Protein AF-A0A817LFN8-F1 (afdb_monomer)

Foldseek 3Di:
DDWDDDPLVVLQLVDRHDPVCVVVSCVDPRVVSSVVSVVVVVVVVVVVVVVVVVVVVVVVVVVVVVVVVVVVVVVVVVVVVVVVVVVVVVVVVVVVVVVVVVVVVVVVVVVVVVVVVVVVVVVVVVVVVVVVVVVVVVVCCVVVCVVVVVVVVVVVVVVCVVVVVVVVVVVVVVVVVVVVVVVPPD

pLDDT: mean 83.48, std 14.28, range [44.25, 98.31]

Secondary structure (DSSP, 8-state):
--EEE-TTGGGT---EEEGGGHHHHHHSHHHHHHHHHHHHHHHHHHHHHHHHHHHHHHHHHHHHHHHHHHHHHHHHHHHHHHHHHHHHHHHHHHHHHHHHHHHHHHHHHHHHHHHHHHHHHHHHHHHHHHHHHHHHHHHHHHHTSHHHHHHHHHHHHHHHHHHHHHHHHHHHHHHHHHHHHHHH--

Solvent-accessible surface area (backbone atoms only — not comparable to full-atom values): 10049 Å² total; per-residue (Å²): 136,67,64,45,76,45,95,42,40,94,43,66,23,82,57,66,36,46,69,88,50,46,74,59,47,64,71,32,67,60,40,48,52,14,50,50,46,46,51,49,54,51,52,54,50,52,52,50,52,52,52,52,54,51,52,53,52,50,52,54,51,50,52,53,50,52,53,50,52,53,51,51,54,51,53,50,51,50,52,53,51,52,50,51,52,50,53,50,52,57,59,58,47,55,58,53,54,50,51,52,54,52,51,51,51,51,50,54,54,50,49,55,50,49,53,54,49,50,54,52,50,52,53,51,52,51,52,49,52,52,50,52,50,54,50,51,53,52,50,47,46,56,72,73,39,54,52,55,47,52,52,51,51,50,51,51,52,48,51,50,53,65,53,49,56,56,50,52,51,53,52,52,50,54,52,53,52,54,55,50,53,69,65,74,78,115

Structure (mmCIF, N/CA/C/O backbone):
data_AF-A0A817LFN8-F1
#
_entry.id   AF-A0A817LFN8-F1
#
loop_
_atom_site.group_PDB
_atom_site.id
_atom_site.type_symbol
_atom_site.label_atom_id
_atom_site.label_alt_id
_atom_site.label_comp_id
_atom_site.label_asym_id
_atom_site.label_entity_id
_atom_site.label_seq_id
_atom_site.pdbx_PDB_ins_code
_atom_site.Cartn_x
_atom_site.Cartn_y
_atom_site.Cartn_z
_atom_site.occupancy
_atom_site.B_iso_or_equiv
_atom_site.auth_seq_id
_atom_site.auth_comp_id
_atom_site.auth_asym_id
_atom_site.auth_atom_id
_atom_site.pdbx_PDB_model_num
ATOM 1 N N . MET A 1 1 ? 37.301 -11.100 -91.994 1.00 60.22 1 MET A N 1
ATOM 2 C CA . MET A 1 1 ? 37.918 -10.899 -90.665 1.00 60.22 1 MET A CA 1
ATOM 3 C C . MET A 1 1 ? 36.812 -10.595 -89.672 1.00 60.22 1 MET A C 1
ATOM 5 O O . MET A 1 1 ? 35.999 -9.729 -89.958 1.00 60.22 1 MET A O 1
ATOM 9 N N . THR A 1 2 ? 36.727 -11.336 -88.567 1.00 76.50 2 THR A N 1
ATOM 10 C CA . THR A 1 2 ? 35.733 -11.090 -87.510 1.00 76.50 2 THR A CA 1
ATOM 11 C C . THR A 1 2 ? 36.322 -10.138 -86.475 1.00 76.50 2 THR A C 1
ATOM 13 O O . THR A 1 2 ? 37.322 -10.476 -85.832 1.00 76.50 2 THR A O 1
ATOM 16 N N . THR A 1 3 ? 35.721 -8.962 -86.326 1.00 81.69 3 THR A N 1
ATOM 17 C CA . THR A 1 3 ? 36.033 -8.016 -85.253 1.00 81.69 3 THR A CA 1
ATOM 18 C C . THR A 1 3 ? 35.146 -8.290 -84.042 1.00 81.69 3 THR A C 1
ATOM 20 O O . THR A 1 3 ? 33.998 -8.713 -84.185 1.00 81.69 3 THR A O 1
ATOM 23 N N . VAL A 1 4 ? 35.687 -8.091 -82.841 1.00 83.69 4 VAL A N 1
ATOM 24 C CA . VAL A 1 4 ? 34.965 -8.246 -81.571 1.00 83.69 4 VAL A CA 1
ATOM 25 C C . VAL A 1 4 ? 35.032 -6.914 -80.818 1.00 83.69 4 VAL A C 1
ATOM 27 O O . VAL A 1 4 ? 36.110 -6.315 -80.756 1.00 83.69 4 VAL A O 1
ATOM 30 N N . PRO A 1 5 ? 33.909 -6.415 -80.271 1.00 83.25 5 PRO A N 1
ATOM 31 C CA . PRO A 1 5 ? 33.921 -5.200 -79.468 1.00 83.25 5 PRO A CA 1
ATOM 32 C C . PRO A 1 5 ? 34.659 -5.429 -78.145 1.00 83.25 5 PRO A C 1
ATOM 34 O O . PRO A 1 5 ? 34.521 -6.477 -77.514 1.00 83.25 5 PRO A O 1
ATOM 37 N N . CYS A 1 6 ? 35.425 -4.429 -77.713 1.00 83.94 6 CYS A N 1
ATOM 38 C CA . CYS A 1 6 ? 36.088 -4.454 -76.417 1.00 83.94 6 CYS A CA 1
ATOM 39 C C . CYS A 1 6 ? 35.064 -4.379 -75.269 1.00 83.94 6 CYS A C 1
ATOM 41 O O . CYS A 1 6 ? 34.132 -3.576 -75.309 1.00 83.94 6 CYS A O 1
ATOM 43 N N . ALA A 1 7 ? 35.267 -5.175 -74.214 1.00 83.94 7 ALA A N 1
ATOM 44 C CA . ALA A 1 7 ? 34.412 -5.183 -73.021 1.00 83.94 7 ALA A CA 1
ATOM 45 C C . ALA A 1 7 ? 34.434 -3.853 -72.240 1.00 83.94 7 ALA A C 1
ATOM 47 O O . ALA A 1 7 ? 33.546 -3.599 -71.435 1.00 83.94 7 ALA A O 1
ATOM 48 N N . LEU A 1 8 ? 35.431 -2.997 -72.492 1.00 86.44 8 LEU A N 1
ATOM 49 C CA . LEU A 1 8 ? 35.581 -1.678 -71.869 1.00 86.44 8 LEU A CA 1
ATOM 50 C C . LEU A 1 8 ? 35.118 -0.532 -72.774 1.00 86.44 8 LEU A C 1
ATOM 52 O O . LEU A 1 8 ? 35.506 0.619 -72.570 1.00 86.44 8 LEU A O 1
ATOM 56 N N . LYS A 1 9 ? 34.294 -0.828 -73.785 1.00 83.62 9 LYS A N 1
ATOM 57 C CA . LYS A 1 9 ? 33.746 0.187 -74.691 1.00 83.62 9 LYS A CA 1
ATOM 58 C C . LYS A 1 9 ? 33.024 1.306 -73.941 1.00 83.62 9 LYS A C 1
ATOM 60 O O . LYS A 1 9 ? 33.235 2.475 -74.251 1.00 83.62 9 LYS A O 1
ATOM 65 N N . ASP A 1 10 ? 32.268 0.954 -72.905 1.00 83.25 10 ASP A N 1
ATOM 66 C CA . ASP A 1 10 ? 31.516 1.911 -72.083 1.00 83.25 10 ASP A CA 1
ATOM 67 C C . ASP A 1 10 ? 32.418 2.784 -71.188 1.00 83.25 10 ASP A C 1
ATOM 69 O O . ASP A 1 10 ? 31.965 3.779 -70.629 1.00 83.25 10 ASP A O 1
ATOM 73 N N . TYR A 1 11 ? 33.710 2.449 -71.097 1.00 83.62 11 TYR A N 1
ATOM 74 C CA . TYR A 1 11 ? 34.734 3.185 -70.348 1.00 83.62 11 TYR A CA 1
ATOM 75 C C . TYR A 1 11 ? 35.746 3.902 -71.261 1.00 83.62 11 TYR A C 1
ATOM 77 O O . TYR A 1 11 ? 36.781 4.376 -70.790 1.00 83.62 11 TYR A O 1
ATOM 85 N N . GLY A 1 12 ? 35.444 4.001 -72.564 1.00 81.38 12 GLY A N 1
ATOM 86 C CA . GLY A 1 12 ? 36.217 4.776 -73.543 1.00 81.38 12 GLY A CA 1
ATOM 87 C C . GLY A 1 12 ? 37.050 3.949 -74.526 1.00 81.38 12 GLY A C 1
ATOM 88 O O . GLY A 1 12 ? 37.682 4.520 -75.415 1.00 81.38 12 GLY A O 1
ATOM 89 N N . CYS A 1 13 ? 37.034 2.615 -74.435 1.00 85.62 13 CYS A N 1
ATOM 90 C CA . CYS A 1 13 ? 37.791 1.763 -75.352 1.00 85.62 13 CYS A CA 1
ATOM 91 C C . CYS A 1 13 ? 37.044 1.570 -76.687 1.00 85.62 13 CYS A C 1
ATOM 93 O O . CYS A 1 13 ? 36.224 0.666 -76.845 1.00 85.62 13 CYS A O 1
ATOM 95 N N . SER A 1 14 ? 37.305 2.444 -77.661 1.00 70.00 14 SER A N 1
ATOM 96 C CA . SER A 1 14 ? 36.489 2.564 -78.885 1.00 70.00 14 SER A CA 1
ATOM 97 C C . SER A 1 14 ? 36.857 1.584 -80.013 1.00 70.00 14 SER A C 1
ATOM 99 O O . SER A 1 14 ? 36.200 1.561 -81.055 1.00 70.00 14 SER A O 1
ATOM 101 N N . HIS A 1 15 ? 37.885 0.755 -79.823 1.00 69.56 1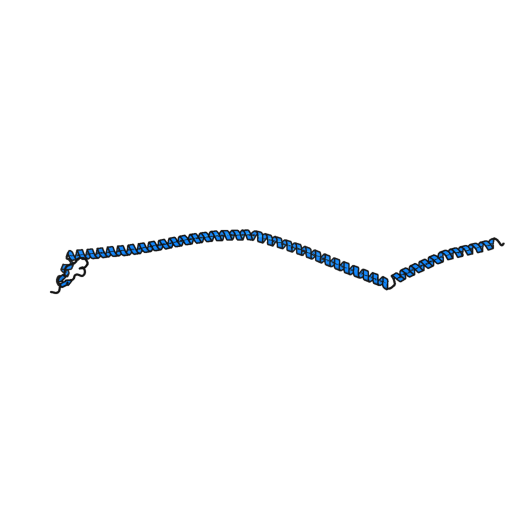5 HIS A N 1
ATOM 102 C CA . HIS A 1 15 ? 38.393 -0.142 -80.859 1.00 69.56 15 HIS A CA 1
ATOM 103 C C . HIS A 1 15 ? 37.529 -1.407 -81.021 1.00 69.56 15 HIS A C 1
ATOM 105 O O . HIS A 1 15 ? 37.292 -2.161 -80.076 1.00 69.56 15 HIS A O 1
ATOM 111 N N . SER A 1 16 ? 37.085 -1.669 -82.256 1.00 72.69 16 SER A N 1
ATOM 112 C CA . SER A 1 16 ? 36.622 -3.000 -82.672 1.00 72.69 16 SER A CA 1
ATOM 113 C C . SER A 1 16 ? 37.839 -3.797 -83.118 1.00 72.69 16 SER A C 1
ATOM 115 O O . SER A 1 16 ? 38.454 -3.470 -84.129 1.00 72.69 16 SER A O 1
ATOM 117 N N . VAL A 1 17 ? 38.212 -4.812 -82.346 1.00 79.25 17 VAL A N 1
ATOM 118 C CA . VAL A 1 17 ? 39.524 -5.457 -82.468 1.00 79.25 17 VAL A CA 1
ATOM 119 C C . VAL A 1 17 ? 39.404 -6.723 -83.301 1.00 79.25 17 VAL A C 1
ATOM 121 O O . VAL A 1 17 ? 38.498 -7.536 -83.090 1.00 79.25 17 VAL A O 1
ATOM 124 N N . VAL A 1 18 ? 40.307 -6.915 -84.262 1.00 79.31 18 VAL A N 1
ATOM 125 C CA . VAL A 1 18 ? 40.403 -8.177 -85.003 1.00 79.31 18 VAL A CA 1
ATOM 126 C C . VAL A 1 18 ? 40.903 -9.252 -84.042 1.00 79.31 18 VAL A C 1
ATOM 128 O O . VAL A 1 18 ? 41.884 -9.054 -83.337 1.00 79.31 18 VAL A O 1
ATOM 131 N N . ARG A 1 19 ? 40.241 -10.414 -84.004 1.00 74.06 19 ARG A N 1
ATOM 132 C CA . ARG A 1 19 ? 40.478 -11.450 -82.976 1.00 74.06 19 ARG A CA 1
ATOM 133 C C . ARG A 1 19 ? 41.949 -11.864 -82.796 1.00 74.06 19 ARG A C 1
ATOM 135 O O . ARG A 1 19 ? 42.331 -12.259 -81.701 1.00 74.06 19 ARG A O 1
ATOM 142 N N . VAL A 1 20 ? 42.747 -11.786 -83.860 1.00 76.81 20 VAL A N 1
ATOM 143 C CA . VAL A 1 20 ? 44.171 -12.162 -83.874 1.00 76.81 20 VAL A CA 1
ATOM 144 C C . VAL A 1 20 ? 45.058 -11.109 -83.186 1.00 76.81 20 VAL A C 1
ATOM 146 O O . VAL A 1 20 ? 46.079 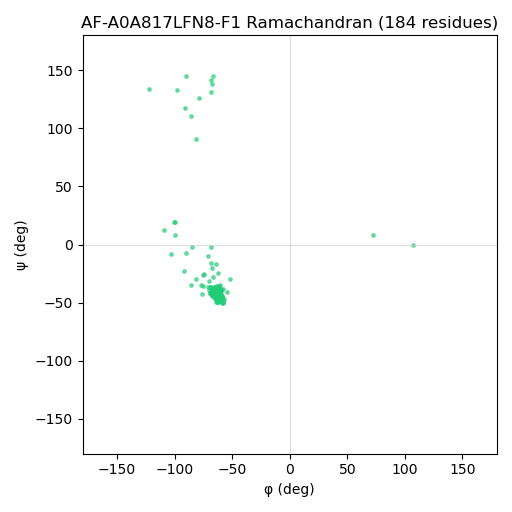-11.462 -82.613 1.00 76.81 20 VAL A O 1
ATOM 149 N N . GLU A 1 21 ? 44.632 -9.845 -83.153 1.00 78.75 21 GLU A N 1
ATOM 150 C CA . GLU A 1 21 ? 45.379 -8.694 -82.611 1.00 78.75 21 GLU A CA 1
ATOM 151 C C . GLU A 1 21 ? 44.920 -8.309 -81.190 1.00 78.75 21 GLU A C 1
ATOM 153 O O . GLU A 1 21 ? 45.341 -7.304 -80.619 1.00 78.75 21 GLU A O 1
ATOM 158 N N . MET A 1 22 ? 44.056 -9.127 -80.576 1.00 78.62 22 MET A N 1
ATOM 159 C CA . MET A 1 22 ? 43.489 -8.852 -79.252 1.00 78.62 22 MET A CA 1
ATOM 160 C C . MET A 1 22 ? 44.562 -8.747 -78.156 1.00 78.62 22 MET A C 1
ATOM 162 O O . MET A 1 22 ? 44.438 -7.928 -77.249 1.00 78.62 22 MET A O 1
ATOM 166 N N . ALA A 1 23 ? 45.632 -9.542 -78.254 1.00 80.81 23 ALA A N 1
ATOM 167 C CA . ALA A 1 23 ? 46.739 -9.507 -77.298 1.00 80.81 23 ALA A CA 1
ATOM 168 C C . ALA A 1 23 ? 47.497 -8.168 -77.324 1.00 80.81 23 ALA A C 1
ATOM 170 O O . ALA A 1 23 ? 47.862 -7.650 -76.271 1.00 80.81 23 ALA A O 1
ATOM 171 N N . GLU A 1 24 ? 47.683 -7.580 -78.508 1.00 81.31 24 GLU A N 1
ATOM 172 C CA . GLU A 1 24 ? 48.338 -6.277 -78.668 1.00 81.31 24 GLU A CA 1
ATOM 173 C C . GLU A 1 24 ? 47.410 -5.135 -78.244 1.00 81.31 24 GLU A C 1
ATOM 175 O O . GLU A 1 24 ? 47.846 -4.178 -77.604 1.00 81.31 24 GLU A O 1
ATOM 180 N N . HIS A 1 25 ? 46.105 -5.271 -78.498 1.00 83.06 25 HIS A N 1
ATOM 181 C CA . HIS A 1 25 ? 45.106 -4.317 -78.027 1.00 83.06 25 HIS A CA 1
ATOM 182 C C . HIS A 1 25 ? 45.086 -4.182 -76.495 1.00 83.06 25 HIS A C 1
ATOM 184 O O . HIS A 1 25 ? 44.994 -3.060 -75.998 1.00 83.06 25 HIS A O 1
ATOM 190 N N . TYR A 1 26 ? 45.238 -5.273 -75.735 1.00 82.94 26 TYR A N 1
ATOM 191 C CA . TYR A 1 26 ? 45.313 -5.204 -74.266 1.00 82.94 26 TYR A CA 1
ATOM 192 C C . TYR A 1 26 ? 46.519 -4.409 -73.745 1.00 82.94 26 TYR A C 1
ATOM 194 O O . TYR A 1 26 ? 46.473 -3.866 -72.642 1.00 82.94 26 TYR A O 1
ATOM 202 N N . LEU A 1 27 ? 47.586 -4.313 -74.540 1.00 85.38 27 LEU A N 1
ATOM 203 C CA . LEU A 1 27 ? 48.777 -3.523 -74.224 1.00 85.38 27 LEU A CA 1
ATOM 204 C C . LEU A 1 27 ? 48.680 -2.080 -74.733 1.00 85.38 27 LEU A C 1
ATOM 206 O O . LEU A 1 27 ? 49.544 -1.262 -74.416 1.00 85.38 27 LEU A O 1
ATOM 210 N N . SER A 1 28 ? 47.644 -1.755 -75.509 1.00 87.31 28 SER A N 1
ATOM 211 C CA . SER A 1 28 ? 47.443 -0.405 -76.017 1.00 87.31 28 SER A CA 1
ATOM 212 C C . SER A 1 28 ? 47.136 0.571 -74.883 1.00 87.31 28 SER A C 1
ATOM 214 O O . SER A 1 28 ? 46.432 0.255 -73.919 1.00 87.31 28 SER A O 1
ATOM 216 N N . LYS A 1 29 ? 47.630 1.800 -75.038 1.00 86.50 29 LYS A N 1
ATOM 217 C CA . LYS A 1 29 ? 47.381 2.890 -74.093 1.00 86.50 29 LYS A CA 1
ATOM 218 C C . LYS A 1 29 ? 45.883 3.168 -73.926 1.00 86.50 29 LYS A C 1
ATOM 220 O O . LYS A 1 29 ? 45.425 3.361 -72.811 1.00 86.50 29 LYS A O 1
ATOM 225 N N . GLU A 1 30 ? 45.112 3.090 -75.012 1.00 85.12 30 GLU A N 1
ATOM 226 C CA . GLU A 1 30 ? 43.654 3.272 -74.973 1.00 85.12 30 GLU A CA 1
ATOM 227 C C . GLU A 1 30 ? 42.955 2.229 -74.091 1.00 85.12 30 GLU A C 1
ATOM 229 O O . GLU A 1 30 ? 42.038 2.562 -73.343 1.00 85.12 30 GLU A O 1
ATOM 234 N N . HIS A 1 31 ? 43.380 0.963 -74.162 1.00 86.38 31 HIS A N 1
ATOM 235 C CA . HIS A 1 31 ? 42.817 -0.086 -73.317 1.00 86.38 31 HIS A CA 1
ATOM 236 C C . HIS A 1 31 ? 43.215 0.107 -71.849 1.00 86.38 31 HIS A C 1
ATOM 238 O O . HIS A 1 31 ? 42.374 -0.020 -70.963 1.00 86.38 31 HIS A O 1
ATOM 244 N N . GLN A 1 32 ? 44.475 0.463 -71.585 1.00 87.38 32 GLN A N 1
ATOM 245 C CA . GLN A 1 32 ? 44.969 0.735 -70.232 1.00 87.38 32 GLN A CA 1
ATOM 246 C C . GLN A 1 32 ? 44.259 1.934 -69.586 1.00 87.38 32 GLN A C 1
ATOM 248 O O . GLN A 1 32 ? 43.824 1.834 -68.439 1.00 87.38 32 GLN A O 1
ATOM 253 N N . ASP A 1 33 ? 44.058 3.023 -70.331 1.00 89.19 33 ASP A N 1
ATOM 254 C CA . ASP A 1 33 ? 43.314 4.198 -69.869 1.00 89.19 33 ASP A CA 1
ATOM 255 C C . ASP A 1 33 ? 41.848 3.833 -69.558 1.00 89.19 33 ASP A C 1
ATOM 257 O O . ASP A 1 33 ? 41.305 4.244 -68.531 1.00 89.19 33 ASP A O 1
ATOM 261 N N . ALA A 1 34 ? 41.217 2.984 -70.379 1.00 88.69 34 ALA A N 1
ATOM 262 C CA . ALA A 1 34 ? 39.861 2.495 -70.124 1.00 88.69 34 ALA A CA 1
ATOM 263 C C . ALA A 1 34 ? 39.772 1.595 -68.873 1.00 88.69 34 ALA A C 1
ATOM 265 O O . ALA A 1 34 ? 38.802 1.690 -68.118 1.00 88.69 34 ALA A O 1
ATOM 266 N N . VAL A 1 35 ? 40.786 0.758 -68.610 1.00 88.75 35 VAL A N 1
ATOM 267 C CA . VAL A 1 35 ? 40.881 -0.047 -67.374 1.00 88.75 35 VAL A CA 1
ATOM 268 C C . VAL A 1 35 ? 41.006 0.856 -66.148 1.00 88.75 35 VAL A C 1
ATOM 270 O O . VAL A 1 35 ? 40.300 0.645 -65.161 1.00 88.75 35 VAL A O 1
ATOM 273 N N . ILE A 1 36 ? 41.869 1.875 -66.204 1.00 89.50 36 ILE A N 1
ATOM 274 C CA . ILE A 1 36 ? 42.050 2.836 -65.107 1.00 89.50 36 ILE A CA 1
ATOM 275 C C . ILE A 1 36 ? 40.742 3.590 -64.848 1.00 89.50 36 ILE A C 1
ATOM 277 O O . ILE A 1 36 ? 40.316 3.695 -63.700 1.00 89.50 36 ILE A O 1
ATOM 281 N N . ASN A 1 37 ? 40.051 4.038 -65.898 1.00 88.50 37 ASN A N 1
ATOM 282 C CA . ASN A 1 37 ? 38.755 4.704 -65.771 1.00 88.50 37 ASN A CA 1
ATOM 283 C C . ASN A 1 37 ? 37.691 3.798 -65.138 1.00 88.50 37 ASN A C 1
ATOM 285 O O . ASN A 1 37 ? 36.954 4.242 -64.255 1.00 88.50 37 ASN A O 1
ATOM 289 N N . ALA A 1 38 ? 37.632 2.523 -65.532 1.00 87.69 38 ALA A N 1
ATOM 290 C CA . ALA A 1 38 ? 36.728 1.548 -64.928 1.00 87.69 38 ALA A CA 1
ATOM 291 C C . ALA A 1 38 ? 37.052 1.311 -63.441 1.00 87.69 38 ALA A C 1
ATOM 293 O O . ALA A 1 38 ? 36.150 1.318 -62.602 1.00 87.69 38 ALA A O 1
ATOM 294 N N . ALA A 1 39 ? 38.335 1.166 -63.093 1.00 86.69 39 ALA A N 1
ATOM 295 C CA . ALA A 1 39 ? 38.783 0.997 -61.711 1.00 86.69 39 ALA A CA 1
ATOM 296 C C . ALA A 1 39 ? 38.472 2.231 -60.845 1.00 86.69 39 ALA A C 1
ATOM 298 O O . ALA A 1 39 ? 37.961 2.091 -59.731 1.00 86.69 39 ALA A O 1
ATOM 299 N N . CYS A 1 40 ? 38.706 3.439 -61.366 1.00 86.06 40 CYS A N 1
ATOM 300 C CA . CYS A 1 40 ? 38.354 4.695 -60.706 1.00 86.06 40 CYS A CA 1
ATOM 301 C C . CYS A 1 40 ? 36.840 4.810 -60.488 1.00 86.06 40 CYS A C 1
ATOM 303 O O . CYS A 1 40 ? 36.407 5.105 -59.376 1.00 86.06 40 CYS A O 1
ATOM 305 N N . ALA A 1 41 ? 36.026 4.500 -61.503 1.00 84.81 41 ALA A N 1
ATOM 306 C CA . ALA A 1 41 ? 34.569 4.528 -61.392 1.00 84.81 41 ALA A CA 1
ATOM 307 C C . ALA A 1 41 ? 34.043 3.540 -60.334 1.00 84.81 41 ALA A C 1
ATOM 309 O O . ALA A 1 41 ? 33.154 3.882 -59.551 1.00 84.81 41 ALA A O 1
ATOM 310 N N . LEU A 1 42 ? 34.613 2.332 -60.267 1.00 84.44 42 LEU A N 1
ATOM 311 C CA . LEU A 1 42 ? 34.270 1.334 -59.248 1.00 84.44 42 LEU A CA 1
ATOM 312 C C . LEU A 1 42 ? 34.686 1.780 -57.841 1.00 84.44 42 LEU A C 1
ATOM 314 O O . LEU A 1 42 ? 33.904 1.635 -56.900 1.00 84.44 42 LEU A O 1
ATOM 318 N N . SER A 1 43 ? 35.881 2.359 -57.697 1.00 83.50 43 SER A N 1
ATOM 319 C CA . SER A 1 43 ? 36.376 2.888 -56.422 1.00 83.50 43 SER A CA 1
ATOM 320 C C . SER A 1 43 ? 35.494 4.029 -55.905 1.00 83.50 43 SER A C 1
ATOM 322 O O . SER A 1 43 ? 35.038 3.994 -54.761 1.00 83.50 43 SER A O 1
ATOM 324 N N . SER A 1 44 ? 35.144 4.991 -56.766 1.00 79.69 44 SER A N 1
ATOM 325 C CA . SER A 1 44 ? 34.246 6.096 -56.411 1.00 79.69 44 SER A CA 1
ATOM 326 C C . SER A 1 44 ? 32.840 5.615 -56.043 1.00 79.69 44 SER A C 1
ATOM 328 O O . SER A 1 44 ? 32.276 6.097 -55.062 1.00 79.69 44 SER A O 1
ATOM 330 N N . LYS A 1 45 ? 32.287 4.633 -56.767 1.00 78.50 45 LYS A N 1
ATOM 331 C CA . LYS A 1 45 ? 30.952 4.081 -56.491 1.00 78.50 45 LYS A CA 1
ATOM 332 C C . LYS A 1 45 ? 30.902 3.301 -55.174 1.00 78.50 45 LYS A C 1
ATOM 334 O O . LYS A 1 45 ? 29.958 3.470 -54.406 1.00 78.50 45 LYS A O 1
ATOM 339 N N . ASN A 1 46 ? 31.926 2.499 -54.876 1.00 75.12 46 ASN A N 1
ATOM 340 C CA . ASN A 1 46 ? 32.036 1.809 -53.588 1.00 75.12 46 ASN A CA 1
ATOM 341 C C . ASN A 1 46 ? 32.212 2.795 -52.429 1.00 75.12 46 ASN A C 1
ATOM 343 O O . ASN A 1 46 ? 31.603 2.611 -51.378 1.00 75.12 46 ASN A O 1
ATOM 347 N N . HIS A 1 47 ? 33.000 3.857 -52.616 1.00 70.00 47 HIS A N 1
ATOM 348 C CA . HIS A 1 47 ? 33.195 4.858 -51.572 1.00 70.00 47 HIS A CA 1
ATOM 349 C C . HIS A 1 47 ? 31.914 5.658 -51.296 1.00 70.00 47 HIS A C 1
ATOM 351 O O . HIS A 1 47 ? 31.560 5.861 -50.140 1.00 70.00 47 HIS A O 1
ATOM 357 N N . GLN A 1 48 ? 31.164 6.038 -52.335 1.00 69.75 48 GLN A N 1
ATOM 358 C CA . GLN A 1 48 ? 29.879 6.728 -52.178 1.00 69.75 48 GLN A CA 1
ATOM 359 C C . GLN A 1 48 ? 28.802 5.840 -51.540 1.00 69.75 48 GLN A C 1
ATOM 361 O O . GLN A 1 48 ? 28.119 6.294 -50.624 1.00 69.75 48 GLN A O 1
ATOM 366 N N . ASN A 1 49 ? 28.685 4.574 -51.958 1.00 71.12 49 ASN A N 1
ATOM 367 C CA . ASN A 1 49 ? 27.707 3.646 -51.382 1.00 71.12 49 ASN A CA 1
ATOM 368 C C . ASN A 1 49 ? 27.999 3.334 -49.907 1.00 71.12 49 ASN A C 1
ATOM 370 O O . ASN A 1 49 ? 27.083 3.350 -49.089 1.00 71.12 49 ASN A O 1
ATOM 374 N N . ASN A 1 50 ? 29.267 3.104 -49.550 1.00 74.38 50 ASN A N 1
ATOM 375 C CA . ASN A 1 50 ? 29.642 2.809 -48.166 1.00 74.38 50 ASN A CA 1
ATOM 376 C C . ASN A 1 50 ? 29.496 4.033 -47.256 1.00 74.38 50 ASN A C 1
ATOM 378 O O . ASN A 1 50 ? 29.038 3.895 -46.124 1.00 74.38 50 ASN A O 1
ATOM 382 N N . ASN A 1 51 ? 29.850 5.228 -47.738 1.00 77.50 51 ASN A N 1
ATOM 383 C CA . ASN A 1 51 ? 29.727 6.445 -46.938 1.00 77.50 51 ASN A CA 1
ATOM 384 C C . ASN A 1 51 ? 28.251 6.810 -46.711 1.00 77.50 51 ASN A C 1
ATOM 386 O O . ASN A 1 51 ? 27.890 7.151 -45.590 1.00 77.50 51 ASN A O 1
ATOM 390 N N . GLY A 1 52 ? 27.393 6.685 -47.731 1.00 79.56 52 GLY A N 1
ATOM 391 C CA . GLY A 1 52 ? 25.958 6.964 -47.607 1.00 79.56 52 GLY A CA 1
ATOM 392 C C . GLY A 1 52 ? 25.234 6.016 -46.645 1.00 79.56 52 GLY A C 1
ATOM 393 O O . GLY A 1 52 ? 24.515 6.482 -45.767 1.00 79.56 52 GLY A O 1
ATOM 394 N N . ASP A 1 53 ? 25.472 4.703 -46.754 1.00 85.31 53 ASP A N 1
ATOM 395 C CA . ASP A 1 53 ? 24.884 3.702 -45.843 1.00 85.31 53 ASP A CA 1
ATOM 396 C C . ASP A 1 53 ? 25.389 3.886 -44.401 1.00 85.31 53 ASP A C 1
ATOM 398 O O . ASP A 1 53 ? 24.623 3.812 -43.443 1.00 85.31 53 ASP A O 1
ATOM 402 N N . THR A 1 54 ? 26.674 4.212 -44.228 1.00 86.06 54 THR A N 1
ATOM 403 C CA . THR A 1 54 ? 27.240 4.472 -42.895 1.00 86.06 54 THR A CA 1
ATOM 404 C C . THR A 1 54 ? 26.617 5.713 -42.251 1.00 86.06 54 THR A C 1
ATOM 406 O O . THR A 1 54 ? 26.257 5.663 -41.077 1.00 86.06 54 THR A O 1
ATOM 409 N N . ILE A 1 55 ? 26.445 6.807 -43.004 1.00 88.81 55 ILE A N 1
ATOM 410 C CA . ILE A 1 55 ? 25.827 8.046 -42.503 1.00 88.81 55 ILE A CA 1
ATOM 411 C C . ILE A 1 55 ? 24.367 7.803 -42.101 1.00 88.81 55 ILE A C 1
ATOM 413 O O . ILE A 1 55 ? 23.986 8.175 -40.995 1.00 88.81 55 ILE A O 1
ATOM 417 N N . ALA A 1 56 ? 23.587 7.104 -42.932 1.00 88.06 56 ALA A N 1
ATOM 418 C CA . ALA A 1 56 ? 22.188 6.797 -42.628 1.00 88.06 56 ALA A CA 1
ATOM 419 C C . ALA A 1 56 ? 22.035 5.963 -41.341 1.00 88.06 56 ALA A C 1
ATOM 421 O O . ALA A 1 56 ? 21.169 6.236 -40.513 1.00 88.06 56 ALA A O 1
ATOM 422 N N . ARG A 1 57 ? 22.921 4.982 -41.121 1.00 92.31 57 ARG A N 1
ATOM 423 C CA . ARG A 1 57 ? 22.938 4.195 -39.875 1.00 92.31 57 ARG A CA 1
ATOM 424 C C . ARG A 1 57 ? 23.313 5.034 -38.658 1.00 92.31 57 ARG A C 1
ATOM 426 O O . ARG A 1 57 ? 22.775 4.806 -37.579 1.00 92.31 57 ARG A O 1
ATOM 433 N N . PHE A 1 58 ? 24.240 5.981 -38.807 1.00 93.25 58 PHE A N 1
ATOM 434 C CA . PHE A 1 58 ? 24.570 6.907 -37.725 1.00 93.25 58 PHE A CA 1
ATOM 435 C C . PHE A 1 58 ? 23.374 7.790 -37.368 1.00 93.25 58 PHE A C 1
ATOM 437 O O . PHE A 1 58 ? 23.082 7.924 -36.184 1.00 93.25 58 PHE A O 1
ATOM 444 N N . GLU A 1 59 ? 22.660 8.336 -38.354 1.00 94.56 59 GLU A N 1
ATOM 445 C CA . GLU A 1 59 ? 21.441 9.126 -38.125 1.00 94.56 59 GLU A CA 1
ATOM 446 C C . GLU A 1 59 ? 20.366 8.316 -37.382 1.00 94.56 59 GLU A C 1
ATOM 448 O O . GLU A 1 59 ? 19.836 8.791 -36.379 1.00 94.56 59 GLU A O 1
ATOM 453 N N . GLU A 1 60 ? 20.126 7.062 -37.778 1.00 95.50 60 GLU A N 1
ATOM 454 C CA . GLU A 1 60 ? 19.187 6.165 -37.084 1.00 95.50 60 GLU A CA 1
ATOM 455 C C . GLU A 1 60 ? 19.606 5.897 -35.627 1.00 95.50 60 GLU A C 1
ATOM 457 O O . GLU A 1 60 ? 18.778 5.868 -34.713 1.00 95.50 60 GLU A O 1
ATOM 462 N N . ILE A 1 61 ? 20.907 5.701 -35.384 1.00 95.81 61 ILE A N 1
ATOM 463 C CA . ILE A 1 61 ? 21.439 5.513 -34.029 1.00 95.81 61 ILE A CA 1
ATOM 464 C C . ILE A 1 61 ? 21.243 6.783 -33.196 1.00 95.81 61 ILE A C 1
ATOM 466 O O . ILE A 1 61 ? 20.858 6.679 -32.032 1.00 95.81 61 ILE A O 1
ATOM 470 N N . TYR A 1 62 ? 21.475 7.966 -33.768 1.00 95.88 62 TYR A N 1
ATOM 471 C CA . TYR A 1 62 ? 21.247 9.234 -33.076 1.00 95.88 62 TYR A CA 1
ATOM 472 C C . TYR A 1 62 ? 19.779 9.425 -32.699 1.00 95.88 62 TYR A C 1
ATOM 474 O O . TYR A 1 62 ? 19.500 9.781 -31.557 1.00 95.88 62 TYR A O 1
ATOM 482 N N . GLU A 1 63 ? 18.850 9.124 -33.607 1.00 96.69 63 GLU A N 1
ATOM 483 C CA . GLU A 1 63 ? 17.413 9.196 -33.328 1.00 96.69 63 GLU A CA 1
ATOM 484 C C . GLU A 1 63 ? 17.017 8.246 -32.189 1.00 96.69 63 GLU A C 1
ATOM 486 O O . GLU A 1 63 ? 16.340 8.641 -31.241 1.00 96.69 63 GLU A O 1
ATOM 491 N N . LYS A 1 64 ? 17.516 7.005 -32.213 1.00 97.44 64 LYS A N 1
ATOM 492 C CA . LYS A 1 64 ? 17.278 6.035 -31.133 1.00 97.44 64 LYS A CA 1
ATOM 493 C C . LYS A 1 64 ? 17.851 6.489 -29.792 1.00 97.44 64 LYS A C 1
ATOM 495 O O . LYS A 1 64 ? 17.224 6.254 -28.761 1.00 97.44 64 LYS A O 1
ATOM 500 N N . ILE A 1 65 ? 19.028 7.115 -29.791 1.00 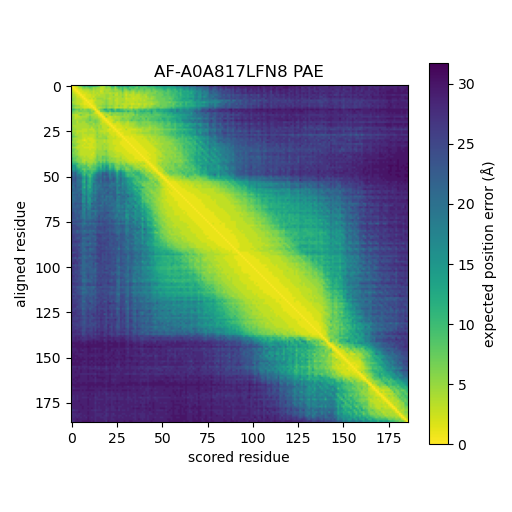97.31 65 ILE A N 1
ATOM 501 C CA . ILE A 1 65 ? 19.639 7.671 -28.577 1.00 97.31 65 ILE A CA 1
ATOM 502 C C . ILE A 1 65 ? 18.791 8.819 -28.028 1.00 97.31 65 ILE A C 1
ATOM 504 O O . ILE A 1 65 ? 18.594 8.882 -26.817 1.00 97.31 65 ILE A O 1
ATOM 508 N N . ASP A 1 66 ? 18.278 9.697 -28.889 1.00 97.25 66 ASP A N 1
ATOM 509 C CA . ASP A 1 66 ? 17.448 10.831 -28.473 1.00 97.25 66 ASP A CA 1
ATOM 510 C C . ASP A 1 66 ? 16.122 10.361 -27.857 1.00 97.25 66 ASP A C 1
ATOM 512 O O . ASP A 1 66 ? 15.757 10.779 -26.756 1.00 97.25 66 ASP A O 1
ATOM 516 N N . ILE A 1 67 ? 15.465 9.383 -28.494 1.00 97.75 67 ILE A N 1
ATOM 517 C CA . ILE A 1 67 ? 14.264 8.731 -27.953 1.00 97.75 67 ILE A CA 1
ATOM 518 C C . ILE A 1 67 ? 14.565 8.105 -26.586 1.00 97.75 67 ILE A C 1
ATOM 520 O O . ILE A 1 67 ? 13.865 8.381 -25.611 1.00 97.75 67 ILE A O 1
ATOM 524 N N . ALA A 1 68 ? 15.637 7.313 -26.483 1.00 97.38 68 ALA A N 1
ATOM 525 C CA . ALA A 1 68 ? 16.017 6.664 -25.231 1.00 97.38 68 ALA A CA 1
ATOM 526 C C . ALA A 1 68 ? 16.349 7.681 -24.123 1.00 97.38 68 ALA A C 1
ATOM 528 O O . ALA A 1 68 ? 16.001 7.472 -22.961 1.00 97.38 68 ALA A O 1
ATOM 529 N N . ALA A 1 69 ? 16.993 8.800 -24.461 1.00 97.31 69 ALA A N 1
ATOM 530 C CA . ALA A 1 69 ? 17.272 9.872 -23.512 1.00 97.31 69 ALA A CA 1
ATOM 531 C C . ALA A 1 69 ? 15.978 10.521 -22.993 1.00 97.31 69 ALA A C 1
ATOM 533 O O . ALA A 1 69 ? 15.862 10.770 -21.789 1.00 97.31 69 ALA A O 1
ATOM 534 N N . GLY A 1 70 ? 14.993 10.739 -23.870 1.00 98.00 70 GLY A N 1
ATOM 535 C CA . GLY A 1 70 ? 13.665 11.220 -23.488 1.00 98.00 70 GLY A CA 1
ATOM 536 C C . GLY A 1 70 ? 12.936 10.255 -22.549 1.00 98.00 70 GLY A C 1
ATOM 537 O O . GLY A 1 70 ? 12.427 10.667 -21.504 1.00 98.00 70 GLY A O 1
ATOM 538 N N . GLU A 1 71 ? 12.952 8.958 -22.860 1.00 98.06 71 GLU A N 1
ATOM 539 C CA . GLU A 1 71 ? 12.350 7.918 -22.014 1.00 98.06 71 GLU A CA 1
ATOM 540 C C . GLU A 1 71 ? 13.010 7.842 -20.630 1.00 98.06 71 GLU A C 1
ATOM 542 O O . GLU A 1 71 ? 12.316 7.762 -19.614 1.00 98.06 71 GLU A O 1
ATOM 547 N N . ILE A 1 72 ? 14.343 7.933 -20.557 1.00 97.81 72 ILE A N 1
ATOM 548 C CA . ILE A 1 72 ? 15.079 7.955 -19.284 1.00 97.81 72 ILE A CA 1
ATOM 549 C C . ILE A 1 72 ? 14.664 9.159 -18.431 1.00 97.81 72 ILE A C 1
ATOM 551 O O . ILE A 1 72 ? 14.450 9.012 -17.226 1.00 97.81 72 ILE A O 1
ATOM 555 N N . GLN A 1 73 ? 14.510 10.342 -19.033 1.00 97.69 73 GLN A N 1
ATOM 556 C CA . GLN A 1 73 ? 14.054 11.534 -18.312 1.00 97.69 73 GLN A CA 1
ATOM 557 C C . GLN A 1 73 ? 12.624 11.376 -17.789 1.00 97.69 73 GLN A C 1
ATOM 559 O O . GLN A 1 73 ? 12.341 11.754 -16.650 1.00 97.69 73 GLN A O 1
ATOM 564 N N . MET A 1 74 ? 11.731 10.781 -18.584 1.00 97.50 74 MET A N 1
ATOM 565 C CA . MET A 1 74 ? 10.369 10.480 -18.143 1.00 97.50 74 MET A CA 1
ATOM 566 C C . MET A 1 74 ? 10.359 9.511 -16.960 1.00 97.50 74 MET A C 1
ATOM 568 O O . MET A 1 74 ? 9.731 9.797 -15.941 1.00 97.50 74 MET A O 1
ATOM 572 N N . LEU A 1 75 ? 11.110 8.410 -17.053 1.00 98.19 75 LEU A N 1
ATOM 573 C CA . LEU A 1 75 ? 11.233 7.429 -15.974 1.00 98.19 75 LEU A CA 1
ATOM 574 C C . LEU A 1 75 ? 11.815 8.046 -14.701 1.00 98.19 75 LEU A C 1
ATOM 576 O O . LEU A 1 75 ? 11.371 7.730 -13.598 1.00 98.19 75 LEU A O 1
ATOM 580 N N . GLN A 1 76 ? 12.781 8.954 -14.835 1.00 98.00 76 GLN A N 1
ATOM 581 C CA . GLN A 1 76 ? 13.320 9.699 -13.703 1.00 98.00 76 GLN A CA 1
ATOM 582 C C . GLN A 1 76 ? 12.252 10.595 -13.058 1.00 98.00 76 GLN A C 1
ATOM 584 O O . GLN A 1 76 ? 12.146 10.636 -11.831 1.00 98.00 76 GLN A O 1
ATOM 589 N N . GLY A 1 77 ? 11.434 11.277 -13.864 1.00 98.19 77 GLY A N 1
ATOM 590 C CA . GLY A 1 77 ? 10.297 12.060 -13.379 1.00 98.19 77 GLY A CA 1
ATOM 591 C C . GLY A 1 77 ? 9.280 11.204 -12.621 1.00 98.19 77 GLY A C 1
ATOM 592 O O . GLY A 1 77 ? 8.873 11.559 -11.511 1.00 98.19 77 GLY A O 1
ATOM 593 N N . ASP A 1 78 ? 8.931 10.042 -13.170 1.00 98.31 78 ASP A N 1
ATOM 594 C CA . ASP A 1 78 ? 8.026 9.087 -12.531 1.00 98.31 78 ASP A CA 1
ATOM 595 C C . ASP A 1 78 ? 8.603 8.536 -11.221 1.00 98.31 78 ASP A C 1
ATOM 597 O O . ASP A 1 78 ? 7.887 8.465 -10.221 1.00 98.31 78 ASP A O 1
ATOM 601 N N . ALA A 1 79 ? 9.899 8.216 -11.180 1.00 97.81 79 ALA A N 1
ATOM 602 C CA . ALA A 1 79 ? 10.579 7.777 -9.963 1.00 97.81 79 ALA A CA 1
ATOM 603 C C . ALA A 1 79 ? 10.553 8.862 -8.873 1.00 97.81 79 ALA A C 1
ATOM 605 O O . ALA A 1 79 ? 10.265 8.570 -7.710 1.00 97.81 79 ALA A O 1
ATOM 606 N N . CYS A 1 80 ? 10.791 10.125 -9.240 1.00 97.88 80 CYS A N 1
ATOM 607 C CA . CYS A 1 80 ? 10.667 11.253 -8.319 1.00 97.88 80 CYS A CA 1
ATOM 608 C C . CYS A 1 80 ? 9.234 11.415 -7.792 1.00 97.88 80 CYS A C 1
ATOM 610 O O . CYS A 1 80 ? 9.053 11.604 -6.586 1.00 97.88 80 CYS A O 1
ATOM 612 N N . ARG A 1 81 ? 8.219 11.305 -8.662 1.00 98.12 81 ARG A N 1
ATOM 613 C CA . ARG A 1 81 ? 6.803 11.380 -8.265 1.00 98.12 81 ARG A CA 1
ATOM 614 C C . ARG A 1 81 ? 6.433 10.248 -7.308 1.00 98.12 81 ARG A C 1
ATOM 616 O O . ARG A 1 81 ? 5.903 10.518 -6.234 1.00 98.12 81 ARG A O 1
ATOM 623 N N . LEU A 1 82 ? 6.771 9.006 -7.652 1.00 98.00 82 LEU A N 1
ATOM 624 C CA . L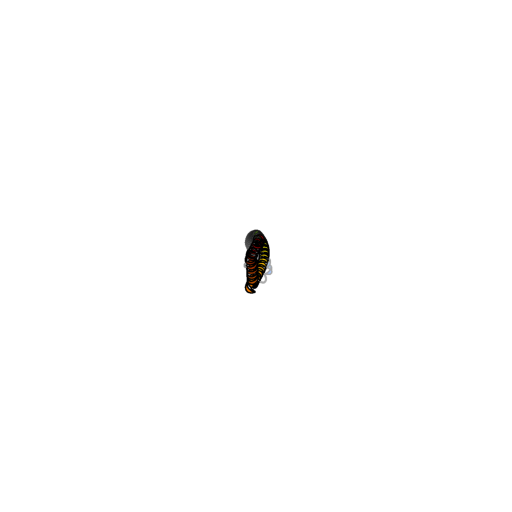EU A 1 82 ? 6.511 7.832 -6.815 1.00 98.00 82 LEU A CA 1
ATOM 625 C C . LEU A 1 82 ? 7.194 7.942 -5.451 1.00 98.00 82 LEU A C 1
ATOM 627 O O . LEU A 1 82 ? 6.606 7.593 -4.431 1.00 98.00 82 LEU A O 1
ATOM 631 N N . ASN A 1 83 ? 8.416 8.472 -5.404 1.00 98.00 83 ASN A N 1
ATOM 632 C CA . ASN A 1 83 ? 9.107 8.700 -4.141 1.00 98.00 83 ASN A CA 1
ATOM 633 C C . ASN A 1 83 ? 8.398 9.760 -3.275 1.00 98.00 83 ASN A C 1
ATOM 635 O O . ASN A 1 83 ? 8.293 9.596 -2.060 1.00 98.00 83 ASN A O 1
ATOM 639 N N . ALA A 1 84 ? 7.872 10.828 -3.882 1.00 97.62 84 ALA A N 1
ATOM 640 C CA . ALA A 1 84 ? 7.081 11.827 -3.165 1.00 97.62 84 ALA A CA 1
ATOM 641 C C . ALA A 1 84 ? 5.762 11.241 -2.627 1.00 97.62 84 ALA A C 1
ATOM 643 O O . ALA A 1 84 ? 5.409 11.478 -1.470 1.00 97.62 84 ALA A O 1
ATOM 644 N N . GLU A 1 85 ? 5.066 10.429 -3.428 1.00 98.12 85 GLU A N 1
ATOM 645 C CA . GLU A 1 85 ? 3.857 9.710 -3.008 1.00 98.12 85 GLU A CA 1
ATOM 646 C C . GLU A 1 85 ? 4.147 8.734 -1.861 1.00 98.12 85 GLU A C 1
ATOM 648 O O . GLU A 1 85 ? 3.412 8.707 -0.872 1.00 98.12 85 GLU A O 1
ATOM 653 N N . LEU A 1 86 ? 5.254 7.990 -1.933 1.00 97.44 86 LEU A N 1
ATOM 654 C CA . LEU A 1 86 ? 5.688 7.082 -0.872 1.00 97.44 86 LEU A CA 1
ATOM 655 C C . LEU A 1 86 ? 5.931 7.826 0.446 1.00 97.44 86 LEU A C 1
ATOM 657 O O . LEU A 1 86 ? 5.446 7.399 1.496 1.00 97.44 86 LEU A O 1
ATOM 661 N N . LEU A 1 87 ? 6.640 8.957 0.399 1.00 97.19 87 LEU A N 1
ATOM 662 C CA . LEU A 1 87 ? 6.878 9.798 1.575 1.00 97.19 87 LEU A CA 1
ATOM 663 C C . LEU A 1 87 ? 5.570 10.351 2.151 1.00 97.19 87 LEU A C 1
ATOM 665 O O . LEU A 1 87 ? 5.400 10.377 3.372 1.00 97.19 87 LEU A O 1
ATOM 669 N N . HIS A 1 88 ? 4.631 10.750 1.293 1.00 97.06 88 HIS A N 1
ATOM 670 C CA . HIS A 1 88 ? 3.312 11.212 1.715 1.00 97.06 88 HIS A CA 1
ATOM 671 C C . HIS A 1 88 ? 2.525 10.100 2.424 1.00 97.06 88 HIS A C 1
ATOM 673 O O . HIS A 1 88 ? 2.037 10.297 3.541 1.00 97.06 88 HIS A O 1
ATOM 679 N N . VAL A 1 89 ? 2.459 8.905 1.829 1.00 97.12 89 VAL A N 1
ATOM 680 C CA . VAL A 1 89 ? 1.796 7.738 2.430 1.00 97.12 89 VAL A CA 1
ATOM 681 C C . VAL A 1 89 ? 2.441 7.386 3.769 1.00 97.12 89 VAL A C 1
ATOM 683 O O . VAL A 1 89 ? 1.737 7.231 4.767 1.00 97.12 89 VAL A O 1
ATOM 686 N N . GLN A 1 90 ? 3.772 7.350 3.842 1.00 95.94 90 GLN A N 1
ATOM 687 C CA . GLN A 1 90 ? 4.495 7.096 5.089 1.00 95.94 90 GLN A CA 1
ATOM 688 C C . GLN A 1 90 ? 4.204 8.164 6.158 1.00 95.94 90 GLN A C 1
ATOM 690 O O . GLN A 1 90 ? 4.071 7.839 7.342 1.00 95.94 90 GLN A O 1
ATOM 695 N N . GLY A 1 91 ? 4.078 9.430 5.751 1.00 96.00 91 GLY A N 1
ATOM 696 C CA . GLY A 1 91 ? 3.663 10.532 6.615 1.00 96.00 91 GLY A CA 1
ATOM 697 C C . GLY A 1 91 ? 2.257 10.333 7.178 1.00 96.00 91 GLY A C 1
ATOM 698 O O . GLY A 1 91 ? 2.058 10.520 8.376 1.00 96.00 91 GLY A O 1
ATOM 699 N N . SER A 1 92 ? 1.315 9.883 6.344 1.00 96.50 92 SER A N 1
ATOM 700 C CA . SER A 1 92 ? -0.077 9.613 6.733 1.00 96.50 92 SER A CA 1
ATOM 701 C C . SER A 1 92 ? -0.263 8.336 7.562 1.00 96.50 92 SER A C 1
ATOM 703 O O . SER A 1 92 ? -1.182 8.251 8.371 1.00 96.50 92 SER A O 1
ATOM 705 N N . LEU A 1 93 ? 0.636 7.357 7.442 1.00 96.69 93 LEU A N 1
ATOM 706 C CA . LEU A 1 93 ? 0.552 6.103 8.192 1.00 96.69 93 LEU A CA 1
ATOM 707 C C . LEU A 1 93 ? 0.856 6.294 9.688 1.00 96.69 93 LEU A C 1
ATOM 709 O O . LEU A 1 93 ? 0.233 5.668 10.543 1.00 96.69 93 LEU A O 1
ATOM 713 N N . LYS A 1 94 ? 1.800 7.181 10.024 1.00 95.06 94 LYS A N 1
ATOM 714 C CA . LYS A 1 94 ? 2.183 7.476 11.417 1.00 95.06 94 LYS A CA 1
ATOM 715 C C . LYS A 1 94 ? 1.024 7.970 12.302 1.00 95.06 94 LYS A C 1
ATOM 717 O O . LYS A 1 94 ? 0.893 7.435 13.405 1.00 95.06 94 LYS A O 1
ATOM 722 N N . PRO A 1 95 ? 0.209 8.970 11.906 1.00 96.12 95 PRO A N 1
ATOM 723 C CA . PRO A 1 95 ? -0.935 9.396 12.706 1.00 96.12 95 PRO A CA 1
ATOM 724 C C . PRO A 1 95 ? -1.985 8.290 12.810 1.00 96.12 95 PRO A C 1
ATOM 726 O O . PRO A 1 95 ? -2.447 8.035 13.911 1.00 96.12 95 PRO A O 1
ATOM 729 N N . VAL A 1 96 ? -2.253 7.535 11.739 1.00 97.19 96 VAL A N 1
ATOM 730 C CA . VAL A 1 96 ? -3.195 6.402 11.794 1.00 97.19 96 VAL A CA 1
ATOM 731 C C . VAL A 1 96 ? -2.763 5.360 12.830 1.00 97.19 96 VAL A C 1
ATOM 733 O O . VAL A 1 96 ? -3.579 4.914 13.631 1.00 97.19 96 VAL A O 1
ATOM 736 N N . ILE A 1 97 ? -1.47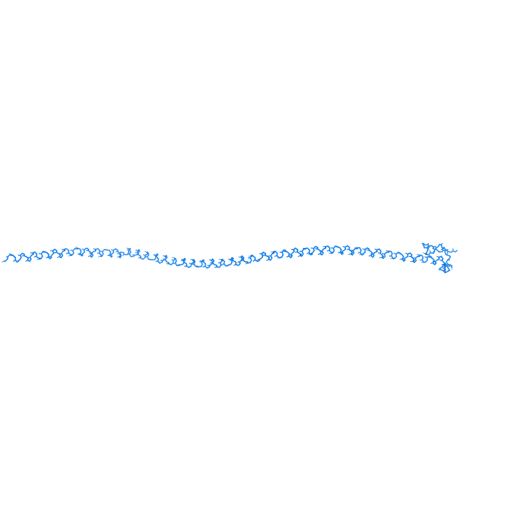6 5.000 12.883 1.00 96.88 97 ILE A N 1
ATOM 737 C CA . ILE A 1 97 ? -0.953 4.078 13.908 1.00 96.88 97 ILE A CA 1
ATOM 738 C C . ILE A 1 97 ? -1.157 4.642 15.323 1.00 96.88 97 ILE A C 1
ATOM 740 O O . ILE A 1 97 ? -1.493 3.899 16.252 1.00 96.88 97 ILE A O 1
ATOM 744 N N . ARG A 1 98 ? -0.959 5.953 15.499 1.00 96.56 98 ARG A N 1
ATOM 745 C CA . ARG A 1 98 ? -1.183 6.632 16.780 1.00 96.56 98 ARG A CA 1
ATOM 746 C C . ARG A 1 98 ? -2.657 6.585 17.177 1.00 96.56 98 ARG A C 1
ATOM 748 O O . ARG A 1 98 ? -2.952 6.230 18.315 1.00 96.56 98 ARG A O 1
ATOM 755 N N . ASP A 1 99 ? -3.554 6.880 16.246 1.00 97.69 99 ASP A N 1
ATOM 756 C CA . ASP A 1 99 ? -4.997 6.899 16.477 1.00 97.69 99 ASP A CA 1
ATOM 757 C C . ASP A 1 99 ? -5.512 5.498 16.817 1.00 97.69 99 ASP A C 1
ATOM 759 O O . ASP A 1 99 ? -6.241 5.328 17.790 1.00 97.69 99 ASP A O 1
ATOM 763 N N . VAL A 1 100 ? -5.047 4.468 16.100 1.00 97.62 100 VAL A N 1
ATOM 764 C CA . VAL A 1 100 ? -5.346 3.059 16.411 1.00 97.62 100 VAL A CA 1
ATOM 765 C C . VAL A 1 100 ? -4.861 2.681 17.813 1.00 97.62 100 VAL A C 1
ATOM 767 O O . VAL A 1 100 ? -5.585 2.018 18.556 1.00 97.62 100 VAL A O 1
ATOM 770 N N . SER A 1 101 ? -3.664 3.119 18.208 1.00 97.06 101 SER A N 1
ATOM 771 C CA . SER A 1 101 ? -3.136 2.855 19.554 1.00 97.06 101 SER A CA 1
ATOM 772 C C . SER A 1 101 ? -3.961 3.555 20.639 1.00 97.06 101 SER A C 1
ATOM 774 O O . SER A 1 101 ? -4.273 2.948 21.661 1.00 97.06 101 SER A O 1
ATOM 776 N N . SER A 1 102 ? -4.368 4.804 20.400 1.00 97.50 102 SER A N 1
ATOM 777 C CA . SER A 1 102 ? -5.249 5.551 21.303 1.00 97.50 102 SER A CA 1
ATOM 778 C C . SER A 1 102 ? -6.622 4.893 21.427 1.00 97.50 102 SER A C 1
ATOM 780 O O . SER A 1 102 ? -7.159 4.778 22.525 1.00 97.50 102 SER A O 1
ATOM 782 N N . LEU A 1 103 ? -7.189 4.437 20.309 1.00 97.75 103 LEU A N 1
ATOM 783 C CA . LEU A 1 103 ? -8.485 3.770 20.290 1.00 97.75 103 LEU A CA 1
ATOM 784 C C . LEU A 1 103 ? -8.433 2.447 21.057 1.00 97.75 103 LEU A C 1
ATOM 786 O O . LEU A 1 103 ? -9.344 2.146 21.822 1.00 97.75 103 LEU A O 1
ATOM 790 N N . LYS A 1 104 ? -7.346 1.685 20.899 1.00 97.94 104 LYS A N 1
ATOM 791 C CA . LYS A 1 104 ? -7.125 0.449 21.652 1.00 97.94 104 LYS A CA 1
ATOM 792 C C . LYS A 1 104 ? -7.127 0.697 23.163 1.00 97.94 104 LYS A C 1
ATOM 794 O O . LYS A 1 104 ? -7.838 -0.005 23.872 1.00 97.94 104 LYS A O 1
ATOM 799 N N . LEU A 1 105 ? -6.393 1.708 23.635 1.00 97.69 105 LEU A N 1
ATOM 800 C CA . LEU A 1 105 ? -6.386 2.081 25.056 1.00 97.69 105 LEU A CA 1
ATOM 801 C C . LEU A 1 105 ? -7.783 2.483 25.540 1.00 97.69 105 LEU A C 1
ATOM 803 O O . LEU A 1 105 ? -8.229 2.021 26.584 1.00 97.69 105 LEU A O 1
ATOM 807 N N . SER A 1 106 ? -8.514 3.270 24.747 1.00 98.12 106 SER A N 1
ATOM 808 C CA . SER A 1 106 ? -9.882 3.665 25.095 1.00 98.12 106 SER A CA 1
ATOM 809 C C . SER A 1 106 ? -10.830 2.463 25.204 1.00 98.12 106 SER A C 1
ATOM 811 O O . SER A 1 106 ? -11.661 2.416 26.108 1.00 98.12 106 SER A O 1
ATOM 813 N N . ILE A 1 107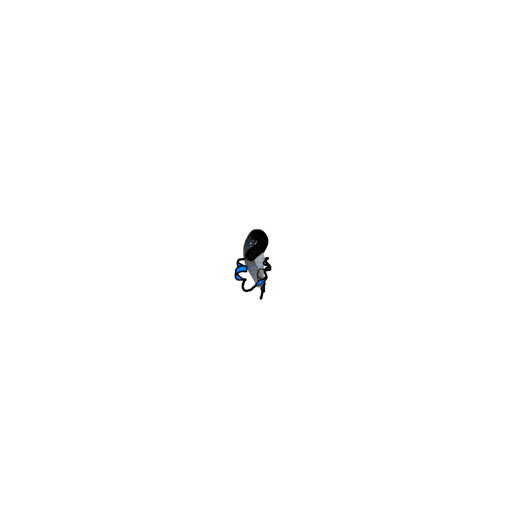 ? -10.688 1.462 24.329 1.00 97.38 107 ILE A N 1
ATOM 814 C CA . ILE A 1 107 ? -11.458 0.212 24.406 1.00 97.38 107 ILE A CA 1
ATOM 815 C C . ILE A 1 107 ? -11.095 -0.578 25.671 1.00 97.38 107 ILE A C 1
ATOM 817 O O . ILE A 1 107 ? -11.985 -1.102 26.337 1.00 97.38 107 ILE A O 1
ATOM 821 N N . GLU A 1 108 ? -9.811 -0.663 26.024 1.00 97.81 108 GLU A N 1
ATOM 822 C CA . GLU A 1 108 ? -9.359 -1.334 27.251 1.00 97.81 108 GLU A CA 1
ATOM 823 C C . GLU A 1 108 ? -9.936 -0.659 28.508 1.00 97.81 108 GLU A C 1
ATOM 825 O O . GLU A 1 108 ? -10.464 -1.342 29.388 1.00 97.81 108 GLU A O 1
ATOM 830 N N . GLU A 1 109 ? -9.931 0.675 28.557 1.00 97.38 109 GLU A N 1
ATOM 831 C CA . GLU A 1 109 ? -10.543 1.457 29.638 1.00 97.38 109 GLU A CA 1
ATOM 832 C C . GLU A 1 109 ? -12.063 1.253 29.717 1.00 97.38 109 GLU A C 1
ATOM 834 O O . GLU A 1 109 ? -12.612 1.058 30.805 1.00 97.38 109 GLU A O 1
ATOM 839 N N . GLN A 1 110 ? -12.756 1.258 28.574 1.00 97.38 110 GLN A N 1
ATOM 840 C CA . GLN A 1 110 ? -14.200 1.019 28.520 1.00 97.38 110 GLN A CA 1
ATOM 841 C C . GLN A 1 110 ? -14.567 -0.396 28.970 1.00 97.38 110 GLN A C 1
ATOM 843 O O . GLN A 1 110 ? -15.549 -0.566 29.690 1.00 97.38 110 GLN A O 1
ATOM 848 N N . ASN A 1 111 ? -13.775 -1.402 28.600 1.00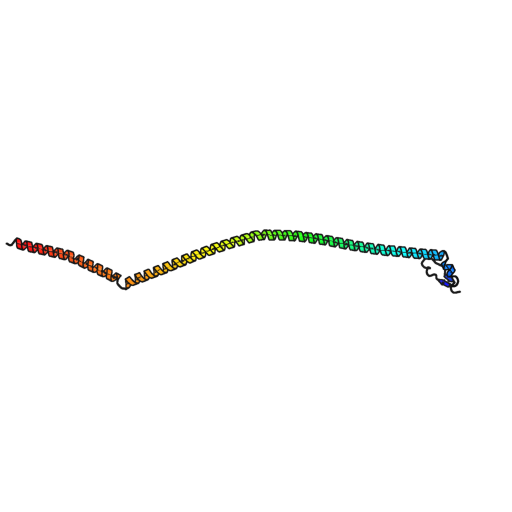 97.81 111 ASN A N 1
ATOM 849 C CA . ASN A 1 111 ? -13.987 -2.773 29.059 1.00 97.81 111 ASN A CA 1
ATOM 850 C C . ASN A 1 111 ? -13.805 -2.886 30.576 1.00 97.81 111 ASN A C 1
ATOM 852 O O . ASN A 1 111 ? -14.675 -3.434 31.249 1.00 97.81 111 ASN A O 1
ATOM 856 N N . ALA A 1 112 ? -12.749 -2.285 31.134 1.00 97.31 112 ALA A N 1
ATOM 857 C CA . ALA A 1 112 ? -12.550 -2.247 32.583 1.00 97.31 112 ALA A CA 1
ATOM 858 C C . ALA A 1 112 ? -13.713 -1.539 33.305 1.00 97.31 112 ALA A C 1
ATOM 860 O O . ALA A 1 112 ? -14.158 -1.972 34.372 1.00 97.31 112 ALA A O 1
ATOM 861 N N . PHE A 1 113 ? -14.247 -0.468 32.711 1.00 97.75 113 PHE A N 1
ATOM 862 C CA . PHE A 1 113 ? -15.427 0.218 33.229 1.00 97.75 113 PHE A CA 1
ATOM 863 C C . PHE A 1 113 ? -16.687 -0.660 33.180 1.00 97.75 113 PHE A C 1
ATOM 865 O O . PHE A 1 113 ? -17.440 -0.704 34.156 1.00 97.75 113 PHE A O 1
ATOM 872 N N . LEU A 1 114 ? -16.919 -1.376 32.076 1.00 97.50 114 LEU A N 1
ATOM 873 C CA . LEU A 1 114 ? -18.044 -2.303 31.934 1.00 97.50 114 LEU A CA 1
ATOM 874 C C . LEU A 1 114 ? -17.971 -3.452 32.942 1.00 97.50 114 LEU A C 1
ATOM 876 O O . LEU A 1 114 ? -18.984 -3.769 33.564 1.00 97.50 114 LEU A O 1
ATOM 880 N N . ASP A 1 115 ? -16.788 -4.019 33.171 1.00 97.31 115 ASP A N 1
ATOM 881 C C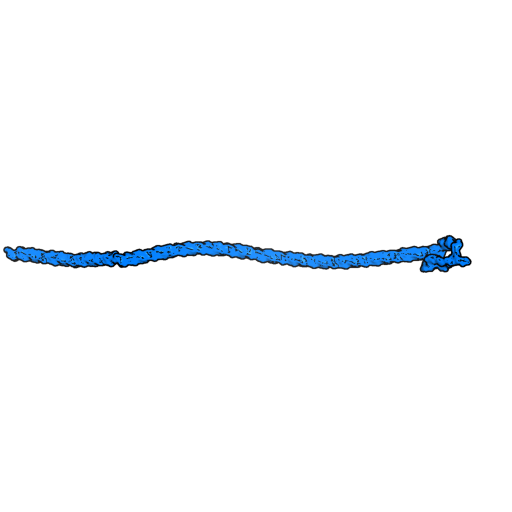A . ASP A 1 115 ? -16.583 -5.066 34.177 1.00 97.31 115 ASP A CA 1
ATOM 882 C C . ASP A 1 115 ? -16.895 -4.555 35.591 1.00 97.31 115 ASP A C 1
ATOM 884 O O . ASP A 1 115 ? -17.605 -5.209 36.363 1.00 97.31 115 ASP A O 1
ATOM 888 N N . ALA A 1 116 ? -16.451 -3.338 35.917 1.00 96.62 116 ALA A N 1
ATOM 889 C CA . ALA A 1 116 ? -16.782 -2.699 37.187 1.00 96.62 116 ALA A CA 1
ATOM 890 C C . ALA A 1 116 ? -18.294 -2.445 37.332 1.00 96.62 116 ALA A C 1
ATOM 892 O O . ALA A 1 116 ? -18.859 -2.630 38.413 1.00 96.62 116 ALA A O 1
ATOM 893 N N . MET A 1 117 ? -18.971 -2.038 36.256 1.00 96.38 117 MET A N 1
ATOM 894 C CA . MET A 1 117 ? -20.425 -1.850 36.246 1.00 96.38 117 MET A CA 1
ATOM 895 C C . MET A 1 117 ? -21.181 -3.167 36.406 1.00 96.38 117 MET A C 1
ATOM 897 O O . MET A 1 117 ? -22.157 -3.214 37.155 1.00 96.38 117 MET A O 1
ATOM 901 N N . LYS A 1 118 ? -20.712 -4.242 35.771 1.00 97.00 118 LYS A N 1
ATOM 902 C CA . LYS A 1 118 ? -21.288 -5.579 35.914 1.00 97.00 118 LYS A CA 1
ATOM 903 C C . LYS A 1 118 ? -21.196 -6.071 37.357 1.00 97.00 118 LYS A C 1
ATOM 905 O O . LYS A 1 118 ? -22.199 -6.508 37.912 1.00 97.00 118 LYS A O 1
ATOM 910 N N . SER A 1 119 ? -20.039 -5.903 37.999 1.00 95.56 119 SER A N 1
ATOM 911 C CA . SER A 1 119 ? -19.875 -6.230 39.422 1.00 95.56 119 SER A CA 1
ATOM 912 C C . SER A 1 119 ? -20.844 -5.437 40.310 1.00 95.56 119 SER A C 1
ATOM 914 O O . SER A 1 119 ? -21.504 -6.008 41.177 1.00 95.56 119 SER A O 1
ATOM 916 N N . LYS A 1 120 ? -21.009 -4.130 40.062 1.00 96.25 120 LYS A N 1
ATOM 917 C CA . LYS A 1 120 ? -21.998 -3.313 40.788 1.00 96.25 120 LYS A CA 1
ATOM 918 C C . LYS A 1 120 ? -23.430 -3.799 40.565 1.00 96.25 120 LYS A C 1
ATOM 920 O O . LYS A 1 120 ? -24.220 -3.804 41.505 1.00 96.25 120 LYS A O 1
ATOM 925 N N . GLN A 1 121 ? -23.768 -4.204 39.344 1.00 96.69 121 GLN A N 1
ATOM 926 C CA . GLN A 1 121 ? -25.081 -4.758 39.025 1.00 96.69 121 GLN A CA 1
ATOM 927 C C . GLN A 1 121 ? -25.329 -6.084 39.757 1.00 96.69 121 GLN A C 1
ATOM 929 O O . GLN A 1 121 ? -26.430 -6.291 40.264 1.00 96.69 121 GLN A O 1
ATOM 934 N N . GLU A 1 122 ? -24.329 -6.961 39.854 1.00 96.81 122 GLU A N 1
ATOM 935 C CA . GLU A 1 122 ? -24.420 -8.217 40.611 1.00 96.81 122 GLU A CA 1
ATOM 936 C C . GLU A 1 122 ? -24.669 -7.957 42.104 1.00 96.81 122 GLU A C 1
ATOM 938 O O . GLU A 1 122 ? -25.591 -8.542 42.673 1.00 96.81 122 GLU A O 1
ATOM 943 N N . ILE A 1 123 ? -23.937 -7.011 42.710 1.00 96.50 123 ILE A N 1
ATOM 944 C CA . ILE A 1 123 ? -24.145 -6.596 44.110 1.00 96.50 123 ILE A CA 1
ATOM 945 C C . ILE A 1 123 ? -25.569 -6.069 44.314 1.00 96.50 123 ILE A C 1
ATOM 947 O O . ILE A 1 123 ? -26.280 -6.535 45.200 1.00 96.50 123 ILE A O 1
ATOM 951 N N . LEU A 1 124 ? -26.024 -5.146 43.461 1.00 96.19 124 LEU A N 1
ATOM 952 C CA . LEU A 1 124 ? -27.382 -4.596 43.547 1.00 96.19 124 LEU A CA 1
ATOM 953 C C . LEU A 1 124 ? -28.458 -5.674 43.374 1.00 96.19 124 LEU A C 1
ATOM 955 O O . LEU A 1 124 ? -29.500 -5.619 44.023 1.00 96.19 124 LEU A O 1
ATOM 959 N N . THR A 1 125 ? -28.213 -6.663 42.516 1.00 97.00 125 THR A N 1
ATOM 960 C CA . THR A 1 125 ? -29.133 -7.789 42.311 1.00 97.00 125 THR A CA 1
ATOM 961 C C . THR A 1 125 ? -29.210 -8.664 43.563 1.00 97.00 125 THR A C 1
ATOM 963 O O . THR A 1 125 ? -30.300 -9.076 43.960 1.00 97.00 125 THR A O 1
ATOM 966 N N . GLN A 1 126 ? -28.075 -8.907 44.225 1.00 96.62 126 GLN A N 1
ATOM 967 C CA . GLN A 1 126 ? -28.023 -9.625 45.498 1.00 96.62 126 GLN A CA 1
ATOM 968 C C . GLN A 1 126 ? -28.737 -8.855 46.618 1.00 96.62 126 GLN A C 1
ATOM 970 O O . GLN A 1 126 ? -29.509 -9.449 47.374 1.00 96.62 126 GLN A O 1
ATOM 975 N N . ASP A 1 127 ? -28.520 -7.543 46.708 1.00 96.25 127 ASP A N 1
ATOM 976 C CA . ASP A 1 127 ? -29.187 -6.682 47.688 1.00 96.25 127 ASP A CA 1
ATOM 977 C C . ASP A 1 127 ? -30.703 -6.667 47.478 1.00 96.25 127 ASP A C 1
ATOM 979 O O . ASP A 1 127 ? -31.463 -6.758 48.444 1.00 96.25 127 ASP A O 1
ATOM 983 N N . LEU A 1 128 ? -31.153 -6.620 46.220 1.00 96.00 128 LEU A N 1
ATOM 984 C CA . LEU A 1 128 ? -32.569 -6.681 45.873 1.00 96.00 128 LEU A CA 1
ATOM 985 C C . LEU A 1 128 ? -33.177 -8.027 46.276 1.00 96.00 128 LEU A C 1
ATOM 987 O O . LEU A 1 128 ? -34.209 -8.037 46.937 1.00 96.00 128 LEU A O 1
ATOM 991 N N . ALA A 1 129 ? -32.517 -9.149 45.971 1.00 95.12 129 ALA A N 1
ATOM 992 C CA . ALA A 1 129 ? -32.978 -10.475 46.389 1.00 95.12 129 ALA A CA 1
ATOM 993 C C . ALA A 1 129 ? -33.058 -10.609 47.923 1.00 95.12 129 ALA A C 1
ATOM 995 O O . ALA A 1 129 ? -34.041 -11.121 48.457 1.00 95.12 129 ALA A O 1
ATOM 996 N N . SER A 1 130 ? -32.056 -10.094 48.642 1.00 96.31 130 SER A N 1
ATOM 997 C CA . SER A 1 130 ? -32.034 -10.050 50.111 1.00 96.31 130 SER A CA 1
ATOM 998 C C . SER A 1 130 ? -33.176 -9.205 50.679 1.00 96.31 130 SER A C 1
ATOM 1000 O O . SER A 1 130 ? -33.829 -9.594 51.651 1.00 96.31 130 SER A O 1
ATOM 1002 N N . LEU A 1 131 ? -33.452 -8.051 50.067 1.00 95.06 131 LEU A N 1
ATOM 1003 C CA . LEU A 1 131 ? -34.550 -7.182 50.472 1.00 95.06 131 LEU A CA 1
ATOM 1004 C C . LEU A 1 131 ? -35.910 -7.833 50.204 1.00 95.06 131 LEU A C 1
ATOM 1006 O O . LEU A 1 131 ? -36.768 -7.798 51.082 1.00 95.06 131 LEU A O 1
ATOM 1010 N N . THR A 1 132 ? -36.088 -8.464 49.041 1.00 95.38 132 THR A N 1
ATOM 1011 C CA . THR A 1 132 ? -37.296 -9.227 48.706 1.00 95.38 132 THR A CA 1
ATOM 1012 C C . THR A 1 132 ? -37.544 -10.330 49.730 1.00 95.38 132 THR A C 1
ATOM 1014 O O . THR A 1 132 ? -38.640 -10.388 50.280 1.00 95.38 132 THR A O 1
ATOM 1017 N N . GLN A 1 133 ? -36.520 -11.114 50.088 1.00 93.94 133 GLN A N 1
ATOM 1018 C CA . GLN A 1 133 ? -36.651 -12.151 51.116 1.00 93.94 133 GLN A CA 1
ATOM 1019 C C . GLN A 1 133 ? -37.083 -11.566 52.467 1.00 93.94 133 GLN A C 1
ATOM 1021 O O . GLN A 1 133 ? -38.000 -12.075 53.100 1.00 93.94 133 GLN A O 1
ATOM 1026 N N . LYS A 1 134 ? -36.475 -10.456 52.907 1.00 92.81 134 LYS A N 1
ATOM 1027 C CA . LYS A 1 134 ? -36.866 -9.797 54.167 1.00 92.81 134 LYS A CA 1
ATOM 1028 C C . LYS A 1 134 ? -38.305 -9.284 54.145 1.00 92.81 134 LYS A C 1
ATOM 1030 O O . LYS A 1 134 ? -38.964 -9.293 55.183 1.00 92.81 134 LYS A O 1
ATOM 1035 N N . VAL A 1 135 ? -38.778 -8.797 52.997 1.00 92.00 135 VAL A N 1
ATOM 1036 C CA . VAL A 1 135 ? -40.170 -8.362 52.823 1.00 92.00 135 VAL A CA 1
ATOM 1037 C C . VAL A 1 135 ? -41.115 -9.559 52.906 1.00 92.00 135 VAL A C 1
ATOM 1039 O O . VAL A 1 135 ? -42.114 -9.477 53.618 1.00 92.00 135 VAL A O 1
ATOM 1042 N N . GLU A 1 136 ? -40.784 -10.675 52.254 1.00 89.94 136 GLU A N 1
ATOM 1043 C CA . GLU A 1 136 ? -41.553 -11.923 52.332 1.00 89.94 136 GLU A CA 1
ATOM 1044 C C . GLU A 1 136 ? -41.595 -12.483 53.759 1.00 89.94 136 GLU A C 1
ATOM 1046 O O . GLU A 1 136 ? -42.675 -12.786 54.267 1.00 89.94 136 GLU A O 1
ATOM 1051 N N . ASP A 1 137 ? -40.453 -12.532 54.449 1.00 86.25 137 ASP A N 1
ATOM 1052 C CA . ASP A 1 137 ? -40.361 -12.967 55.845 1.00 86.25 137 ASP A CA 1
ATOM 1053 C C . ASP A 1 137 ? -41.220 -12.074 56.756 1.00 86.25 137 ASP A C 1
ATOM 1055 O O . ASP A 1 137 ? -41.964 -12.558 57.609 1.00 86.25 137 ASP A O 1
ATOM 1059 N N . 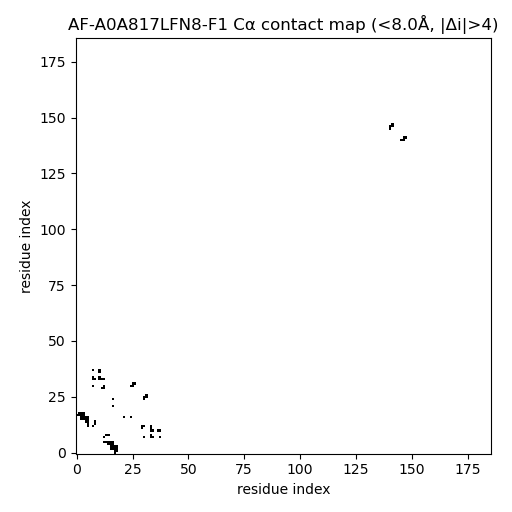MET A 1 138 ? -41.175 -10.751 56.566 1.00 79.00 138 MET A N 1
ATOM 1060 C CA . MET A 1 138 ? -41.993 -9.813 57.341 1.00 79.00 138 MET A CA 1
ATOM 1061 C C . MET A 1 138 ? -43.488 -9.981 57.052 1.00 79.00 138 MET A C 1
ATOM 1063 O O . MET A 1 138 ? -44.309 -9.921 57.972 1.00 79.00 138 MET A O 1
ATOM 1067 N N . GLN A 1 139 ? -43.849 -10.219 55.791 1.00 74.75 139 GLN A N 1
ATOM 1068 C CA . GLN A 1 139 ? -45.219 -10.513 55.396 1.00 74.75 139 GLN A CA 1
ATOM 1069 C C . GLN A 1 139 ? -45.702 -11.825 56.032 1.00 74.75 139 GLN A C 1
ATOM 1071 O O . GLN A 1 139 ? -46.814 -11.869 56.556 1.00 74.75 139 GLN A O 1
ATOM 1076 N N . TYR A 1 140 ? -44.862 -12.859 56.083 1.00 75.75 140 TYR A N 1
ATOM 1077 C CA . TYR A 1 140 ? -45.177 -14.138 56.721 1.00 75.75 140 TYR A CA 1
ATOM 1078 C C . TYR A 1 140 ? -45.476 -13.994 58.224 1.00 75.75 140 TYR A C 1
ATOM 1080 O O . TYR A 1 140 ? -46.510 -14.472 58.682 1.00 75.75 140 TYR A O 1
ATOM 1088 N N . ILE A 1 141 ? -44.649 -13.257 58.978 1.00 69.50 141 ILE A N 1
ATOM 1089 C CA . ILE A 1 141 ? -44.848 -13.006 60.429 1.00 69.50 141 ILE A CA 1
ATOM 1090 C C . ILE A 1 141 ? -46.095 -12.119 60.692 1.00 69.50 141 ILE A C 1
ATOM 1092 O O . ILE A 1 141 ? -46.652 -12.073 61.793 1.00 69.50 141 ILE A O 1
ATOM 1096 N N . SER A 1 142 ? -46.554 -11.372 59.687 1.00 63.62 142 SER A N 1
ATOM 1097 C CA . SER A 1 142 ? -47.821 -10.636 59.765 1.00 63.62 142 SER A CA 1
ATOM 1098 C C . SER A 1 142 ? -49.029 -11.569 59.588 1.00 63.62 142 SER A C 1
ATOM 1100 O O . SER A 1 142 ? -50.001 -11.468 60.340 1.00 63.62 142 SER A O 1
ATOM 1102 N N . TYR A 1 143 ? -48.957 -12.510 58.637 1.00 59.84 143 TYR A N 1
ATOM 1103 C CA . TYR A 1 143 ? -50.047 -13.440 58.310 1.00 59.84 143 TYR A CA 1
ATOM 1104 C C . TYR A 1 143 ? -50.155 -14.654 59.240 1.00 59.84 143 TYR A C 1
ATOM 1106 O O . TYR A 1 143 ? -51.265 -15.136 59.456 1.00 59.84 143 TYR A O 1
ATOM 1114 N N . ASP A 1 144 ? -49.054 -15.131 59.829 1.00 59.44 144 ASP A N 1
ATOM 1115 C CA . ASP A 1 144 ? -49.067 -16.240 60.800 1.00 59.44 144 ASP A CA 1
ATOM 1116 C C . ASP A 1 144 ? -49.749 -15.866 62.133 1.00 59.44 144 ASP A C 1
ATOM 1118 O O . ASP A 1 144 ? -49.887 -16.689 63.039 1.00 59.44 144 ASP A O 1
ATOM 1122 N N . GLY A 1 145 ? -50.185 -14.610 62.256 1.00 61.56 145 GLY A N 1
ATOM 1123 C CA . GLY A 1 145 ? -50.844 -14.093 63.436 1.00 61.56 145 GLY A CA 1
ATOM 1124 C C . GLY A 1 145 ? -49.896 -13.906 64.614 1.00 61.56 145 GLY A C 1
ATOM 1125 O O . GLY A 1 145 ? -50.381 -13.577 65.684 1.00 61.56 145 GLY A O 1
ATOM 1126 N N . THR A 1 146 ? -48.577 -14.048 64.472 1.00 71.81 146 THR A N 1
ATOM 1127 C CA . THR A 1 146 ? -47.598 -13.841 65.549 1.00 71.81 146 THR A CA 1
ATOM 1128 C C . THR A 1 146 ? -47.550 -12.378 65.968 1.00 71.81 146 THR A C 1
ATOM 1130 O O . THR A 1 146 ? -47.536 -12.085 67.167 1.00 71.81 146 THR A O 1
ATOM 1133 N N . ILE A 1 147 ? -47.553 -11.433 65.017 1.00 66.25 147 ILE A N 1
ATOM 1134 C CA . ILE A 1 147 ? -47.643 -9.997 65.348 1.00 66.25 147 ILE A CA 1
ATOM 1135 C C . ILE A 1 147 ? -48.993 -9.694 65.996 1.00 66.25 147 ILE A C 1
ATOM 1137 O O . ILE A 1 147 ? -49.036 -9.041 67.040 1.00 66.25 147 ILE A O 1
ATOM 1141 N N . VAL A 1 148 ? -50.079 -10.223 65.429 1.00 65.69 148 VAL A N 1
ATOM 1142 C CA . VAL A 1 148 ? -51.432 -10.072 65.978 1.00 65.69 148 VAL A CA 1
ATOM 1143 C C . VAL A 1 148 ? -51.488 -10.625 67.403 1.00 65.69 148 VAL A C 1
ATOM 1145 O O . VAL A 1 148 ? -51.872 -9.907 68.316 1.00 65.69 148 VAL A O 1
ATOM 1148 N N . TRP A 1 149 ? -50.988 -11.836 67.633 1.00 69.00 149 TRP A N 1
ATOM 1149 C CA . TRP A 1 149 ? -50.923 -12.508 68.927 1.00 69.00 149 TRP A CA 1
ATOM 1150 C C . TRP A 1 149 ? -50.068 -11.739 69.929 1.00 69.00 149 TRP A C 1
ATOM 1152 O O . TRP A 1 149 ? -50.480 -11.579 71.075 1.00 69.00 149 TRP A O 1
ATOM 1162 N N . LYS A 1 150 ? -48.906 -11.205 69.527 1.00 71.25 150 LYS A N 1
ATOM 1163 C CA . LYS A 1 150 ? -48.080 -10.355 70.400 1.00 71.25 150 LYS A CA 1
ATOM 1164 C C . LYS A 1 150 ? -48.824 -9.084 70.807 1.00 71.25 150 LYS A C 1
ATOM 1166 O O . LYS A 1 150 ? -48.796 -8.742 71.987 1.00 71.25 150 LYS A O 1
ATOM 1171 N N . ILE A 1 151 ? -49.513 -8.418 69.878 1.00 73.25 151 ILE A N 1
ATOM 1172 C CA . ILE A 1 151 ? -50.331 -7.231 70.171 1.00 73.25 151 ILE A CA 1
ATOM 1173 C C . ILE A 1 151 ? -51.489 -7.602 71.103 1.00 73.25 151 ILE A C 1
ATOM 1175 O O . ILE A 1 151 ? -51.686 -6.937 72.118 1.00 73.25 151 ILE A O 1
ATOM 1179 N N . THR A 1 152 ? -52.212 -8.687 70.817 1.00 70.38 152 THR A N 1
ATOM 1180 C CA . THR A 1 152 ? -53.331 -9.162 71.642 1.00 70.38 152 THR A CA 1
ATOM 1181 C C . THR A 1 152 ? -52.871 -9.549 73.049 1.00 70.38 152 THR A C 1
ATOM 1183 O O . THR A 1 152 ? -53.493 -9.140 74.021 1.00 70.38 152 THR A O 1
ATOM 1186 N N . ASN A 1 153 ? -51.749 -10.257 73.190 1.00 76.25 153 ASN A N 1
ATOM 1187 C CA . ASN A 1 153 ? -51.185 -10.667 74.481 1.00 76.25 153 ASN A CA 1
ATOM 1188 C C . ASN A 1 153 ? -50.668 -9.464 75.292 1.00 76.25 153 ASN A C 1
ATOM 1190 O O . ASN A 1 153 ? -50.855 -9.397 76.506 1.00 76.25 153 ASN A O 1
ATOM 1194 N N . VAL A 1 154 ? -50.047 -8.476 74.637 1.00 75.56 154 VAL A N 1
ATOM 1195 C CA . VAL A 1 154 ? -49.653 -7.216 75.290 1.00 75.56 154 VAL A CA 1
ATOM 1196 C C . VAL A 1 154 ? -50.886 -6.426 75.736 1.00 75.56 154 VAL A C 1
ATOM 1198 O O . VAL A 1 154 ? -50.923 -5.969 76.879 1.00 75.56 154 VAL A O 1
ATOM 1201 N N . ALA A 1 155 ? -51.911 -6.308 74.889 1.00 72.56 155 ALA A N 1
ATOM 1202 C CA . ALA A 1 155 ? -53.170 -5.647 75.229 1.00 72.56 155 ALA A CA 1
ATOM 1203 C C . ALA A 1 155 ? -53.889 -6.347 76.395 1.00 72.56 155 ALA A C 1
ATOM 1205 O O . ALA A 1 155 ? -54.353 -5.683 77.319 1.00 72.56 155 ALA A O 1
ATOM 1206 N N . GLU A 1 156 ? -53.911 -7.680 76.411 1.00 76.50 156 GLU A N 1
ATOM 1207 C CA . GLU A 1 156 ? -54.487 -8.475 77.497 1.00 76.50 156 GLU A CA 1
ATOM 1208 C C . GLU A 1 156 ? -53.718 -8.281 78.812 1.00 76.50 156 GLU A C 1
ATOM 1210 O O . GLU A 1 156 ? -54.323 -8.065 79.864 1.00 76.50 156 GLU A O 1
ATOM 1215 N N . LYS A 1 157 ? -52.379 -8.304 78.773 1.00 79.06 157 LYS A N 1
ATOM 1216 C CA . LYS A 1 157 ? -51.542 -8.047 79.955 1.00 79.06 157 LYS A CA 1
ATOM 1217 C C . LYS A 1 157 ? -51.716 -6.625 80.486 1.00 79.06 157 LYS A C 1
ATOM 1219 O O . LYS A 1 157 ? -51.814 -6.455 81.701 1.00 79.06 157 LYS A O 1
ATOM 1224 N N . MET A 1 158 ? -51.799 -5.623 79.608 1.00 69.50 158 MET A N 1
ATOM 1225 C CA . MET A 1 158 ? -52.081 -4.243 80.013 1.00 69.50 158 MET A CA 1
ATOM 1226 C C . MET A 1 158 ? -53.487 -4.100 80.597 1.00 69.50 158 MET A C 1
ATOM 1228 O O . MET A 1 158 ? -53.632 -3.480 81.644 1.00 69.50 158 MET A O 1
ATOM 1232 N N . GLY A 1 159 ? -54.503 -4.729 80.000 1.00 71.00 159 GLY A N 1
ATOM 1233 C CA . GLY A 1 159 ? -55.864 -4.752 80.537 1.00 71.00 159 GLY A CA 1
ATOM 1234 C C . GLY A 1 159 ? -55.935 -5.392 81.925 1.00 71.00 159 GLY A C 1
ATOM 1235 O O . GLY A 1 159 ? -56.532 -4.821 82.834 1.00 71.00 159 GLY A O 1
ATOM 1236 N N . LYS A 1 160 ? -55.250 -6.525 82.136 1.00 74.44 160 LYS A N 1
ATOM 1237 C CA . LYS A 1 160 ? -55.138 -7.164 83.458 1.00 74.44 160 LYS A CA 1
ATOM 1238 C C . LYS A 1 160 ? -54.424 -6.265 84.465 1.00 74.44 160 LYS A C 1
ATOM 1240 O O . LYS A 1 160 ? -54.925 -6.105 85.573 1.00 74.44 160 LYS A O 1
ATOM 1245 N N . ALA A 1 161 ? -53.302 -5.642 84.107 1.00 66.75 161 ALA A N 1
ATOM 1246 C CA . ALA A 1 161 ? -52.611 -4.706 84.997 1.00 66.75 161 ALA A CA 1
ATOM 1247 C C . ALA A 1 161 ? -53.504 -3.506 85.367 1.00 66.75 161 ALA A C 1
ATOM 1249 O O . ALA A 1 161 ? -53.644 -3.181 86.545 1.00 66.75 161 ALA A O 1
ATOM 1250 N N . LEU A 1 162 ? -54.185 -2.916 84.380 1.00 61.03 162 LEU A N 1
ATOM 1251 C CA . LEU A 1 162 ? -55.106 -1.793 84.561 1.00 61.03 162 LEU A CA 1
ATOM 1252 C C . LEU A 1 162 ? -56.358 -2.147 85.368 1.00 61.03 162 LEU A C 1
ATOM 1254 O O . LEU A 1 162 ? -56.889 -1.264 86.022 1.00 61.03 162 LEU A O 1
ATOM 1258 N N . PHE A 1 163 ? -56.824 -3.399 85.362 1.00 59.41 163 PHE A N 1
ATOM 1259 C CA . PHE A 1 163 ? -57.952 -3.837 86.197 1.00 59.41 163 PHE A CA 1
ATOM 1260 C C . PHE A 1 163 ? -57.530 -4.253 87.609 1.00 59.41 163 PHE A C 1
ATOM 1262 O O . PHE A 1 163 ? -58.260 -4.028 88.574 1.00 59.41 163 PHE A O 1
ATOM 1269 N N . THR A 1 164 ? -56.346 -4.847 87.754 1.00 58.56 164 THR A N 1
ATOM 1270 C CA . THR A 1 164 ? -55.886 -5.373 89.047 1.00 58.56 164 THR A CA 1
ATOM 1271 C C . THR A 1 164 ? -55.411 -4.250 89.971 1.00 58.56 164 THR A C 1
ATOM 1273 O O . THR A 1 164 ? -55.650 -4.310 91.174 1.00 58.56 164 THR A O 1
ATOM 1276 N N . ILE A 1 165 ? -54.796 -3.193 89.428 1.00 57.06 165 ILE A N 1
ATOM 1277 C CA . ILE A 1 165 ? -54.298 -2.063 90.227 1.00 57.06 165 ILE A CA 1
ATOM 1278 C C . ILE A 1 165 ? -55.439 -1.301 90.943 1.00 57.06 165 ILE A C 1
ATOM 1280 O O . ILE A 1 165 ? -55.348 -1.149 92.162 1.00 57.06 165 ILE A O 1
ATOM 1284 N N . PRO A 1 166 ? -56.544 -0.892 90.282 1.00 57.66 166 PRO A N 1
ATOM 1285 C CA . PRO A 1 166 ? -57.679 -0.268 90.960 1.00 57.66 166 PRO A CA 1
ATOM 1286 C C . PRO A 1 166 ? -58.396 -1.223 91.918 1.00 57.66 166 PRO A C 1
ATOM 1288 O O . PRO A 1 166 ? -58.804 -0.796 92.991 1.00 57.66 166 PRO A O 1
ATOM 1291 N N . LEU A 1 167 ? -58.533 -2.513 91.580 1.00 56.81 167 LEU A N 1
ATOM 1292 C CA . LEU A 1 167 ? -59.222 -3.482 92.443 1.00 56.81 167 LEU A CA 1
ATOM 1293 C C . LEU A 1 167 ? -58.451 -3.787 93.733 1.00 56.81 167 LEU A C 1
ATOM 1295 O O . LEU A 1 167 ? -59.072 -3.936 94.783 1.00 56.81 167 LEU A O 1
ATOM 1299 N N . ILE A 1 168 ? -57.116 -3.841 93.690 1.00 59.44 168 ILE A N 1
ATOM 1300 C CA . ILE A 1 168 ? -56.292 -3.935 94.905 1.00 59.44 168 ILE A CA 1
ATOM 1301 C C . ILE A 1 168 ? -56.435 -2.656 95.735 1.00 59.44 168 ILE A C 1
ATOM 1303 O O . ILE A 1 168 ? -56.568 -2.739 96.955 1.00 59.44 168 ILE A O 1
ATOM 1307 N N . PHE A 1 169 ? -56.467 -1.486 95.091 1.00 57.94 169 PHE A N 1
ATOM 1308 C CA . PHE A 1 169 ? -56.660 -0.212 95.782 1.00 57.94 169 PHE A CA 1
ATOM 1309 C C . PHE A 1 169 ? -58.026 -0.147 96.479 1.00 57.94 169 PHE A C 1
ATOM 1311 O O . PHE A 1 169 ? -58.087 0.110 97.676 1.00 57.94 169 PHE A O 1
ATOM 1318 N N . ILE A 1 170 ? -59.112 -0.478 95.775 1.00 60.66 170 ILE A N 1
ATOM 1319 C CA . ILE A 1 170 ? -60.477 -0.494 96.322 1.00 60.66 170 ILE A CA 1
ATOM 1320 C C . ILE A 1 170 ? -60.610 -1.547 97.430 1.00 60.66 170 ILE A C 1
ATOM 1322 O O . ILE A 1 170 ? -61.185 -1.268 98.477 1.00 60.66 170 ILE A O 1
ATOM 1326 N N . ARG A 1 171 ? -60.041 -2.747 97.255 1.00 56.88 171 ARG A N 1
ATOM 1327 C CA . ARG A 1 171 ? -60.087 -3.801 98.280 1.00 56.88 171 ARG A CA 1
ATOM 1328 C C . ARG A 1 171 ? -59.307 -3.425 99.541 1.00 56.88 171 ARG A C 1
ATOM 1330 O O . ARG A 1 171 ? -59.783 -3.716 100.634 1.00 56.88 171 ARG A O 1
ATOM 1337 N N . ASN A 1 172 ? -58.147 -2.780 99.406 1.00 54.88 172 ASN A N 1
ATOM 1338 C CA . ASN A 1 172 ? -57.388 -2.283 100.555 1.00 54.88 172 ASN A CA 1
ATOM 1339 C C . ASN A 1 172 ? -58.108 -1.121 101.253 1.00 54.88 172 ASN A C 1
ATOM 1341 O O . ASN A 1 172 ? -58.104 -1.077 102.478 1.00 54.88 172 ASN A O 1
ATOM 1345 N N . VAL A 1 173 ? -58.777 -0.236 100.505 1.00 62.84 173 VAL A N 1
ATOM 1346 C CA . VAL A 1 173 ? -59.601 0.848 101.072 1.00 62.84 173 VAL A CA 1
ATOM 1347 C C . VAL A 1 173 ? -60.804 0.290 101.845 1.00 62.84 173 VAL A C 1
ATOM 1349 O O . VAL A 1 173 ? -61.000 0.669 102.993 1.00 62.84 173 VAL A O 1
ATOM 1352 N N . ILE A 1 174 ? -61.538 -0.684 101.294 1.00 61.12 174 ILE A N 1
ATOM 1353 C CA . ILE A 1 174 ? -62.682 -1.322 101.979 1.00 61.12 174 ILE A CA 1
ATOM 1354 C C . ILE A 1 174 ? -62.236 -2.120 103.218 1.00 61.12 174 ILE A C 1
ATOM 1356 O O . ILE A 1 174 ? -62.945 -2.161 104.223 1.00 61.12 174 ILE A O 1
ATOM 1360 N N . LEU A 1 175 ? -61.071 -2.778 103.175 1.00 59.62 175 LEU A N 1
ATOM 1361 C CA . LEU A 1 175 ? -60.526 -3.474 104.348 1.00 59.62 175 LEU A CA 1
ATOM 1362 C C . LEU A 1 175 ? -60.113 -2.495 105.453 1.00 59.62 175 LEU A C 1
ATOM 1364 O O . LEU A 1 175 ? -60.371 -2.782 106.618 1.00 59.62 175 LEU A O 1
ATOM 1368 N N . LEU A 1 176 ? -59.533 -1.346 105.095 1.00 59.66 176 LEU A N 1
ATOM 1369 C CA . LEU A 1 176 ? -59.205 -0.272 106.038 1.00 59.66 176 LEU A CA 1
ATOM 1370 C C . LEU A 1 176 ? -60.461 0.324 106.692 1.00 59.66 176 LEU A C 1
ATOM 1372 O O . LEU A 1 176 ? -60.469 0.543 107.902 1.00 59.66 176 LEU A O 1
ATOM 1376 N N . GLU A 1 177 ? -61.525 0.523 105.916 1.00 57.25 177 GLU A N 1
ATOM 1377 C CA . GLU A 1 177 ? -62.810 1.049 106.393 1.00 57.25 177 GLU A CA 1
ATOM 1378 C C . GLU A 1 177 ? -63.481 0.084 107.385 1.00 57.25 177 GLU A C 1
ATOM 1380 O O . GLU A 1 177 ? -63.838 0.478 108.493 1.00 57.25 177 GLU A O 1
ATOM 1385 N N . LYS A 1 178 ? -63.505 -1.220 107.071 1.00 60.09 178 LYS A N 1
ATOM 1386 C CA . LYS A 1 178 ? -64.033 -2.246 107.988 1.00 60.09 178 LYS A CA 1
ATOM 1387 C C . LYS A 1 178 ? -63.232 -2.384 109.278 1.00 60.09 178 LYS A C 1
ATOM 1389 O O . LYS A 1 178 ? -63.818 -2.648 110.322 1.00 60.09 178 LYS A O 1
ATOM 1394 N N . THR A 1 179 ? -61.908 -2.222 109.229 1.00 60.44 179 THR A N 1
ATOM 1395 C CA . THR A 1 179 ? -61.094 -2.239 110.455 1.00 60.44 179 THR A CA 1
ATOM 1396 C C . THR A 1 179 ? -61.329 -1.010 111.330 1.00 60.44 179 THR A C 1
ATOM 1398 O O . THR A 1 179 ? -61.259 -1.129 112.551 1.00 60.44 179 THR A O 1
ATOM 1401 N N . TRP A 1 180 ? -61.649 0.142 110.732 1.00 57.22 180 TRP A N 1
ATOM 1402 C CA . TRP A 1 180 ? -61.981 1.370 111.458 1.00 57.22 180 TRP A CA 1
ATOM 1403 C C . TRP A 1 180 ? -63.317 1.264 112.203 1.00 57.22 180 TRP A C 1
ATOM 1405 O O . TRP A 1 180 ? -63.378 1.640 113.371 1.00 57.22 180 TRP A O 1
ATOM 1415 N N . GLU A 1 181 ? -64.350 0.687 111.582 1.00 59.28 181 GLU A N 1
ATOM 1416 C CA . GLU A 1 181 ? -65.657 0.473 112.229 1.00 59.28 181 GLU A CA 1
ATOM 1417 C C . GLU A 1 181 ? -65.554 -0.461 113.449 1.00 59.28 181 GLU A C 1
ATOM 1419 O O . GLU A 1 181 ? -66.083 -0.158 114.513 1.00 59.28 181 GLU A O 1
ATOM 1424 N N . THR A 1 182 ? -64.763 -1.538 113.374 1.00 59.00 182 THR A N 1
ATOM 1425 C CA . THR A 1 182 ? -64.546 -2.435 114.531 1.00 59.00 182 THR A CA 1
ATOM 1426 C C . THR A 1 182 ? -63.757 -1.828 115.694 1.00 59.00 182 THR A C 1
ATOM 1428 O O . THR A 1 182 ? -63.761 -2.404 116.780 1.00 59.00 182 THR A O 1
ATOM 1431 N N . ILE A 1 183 ? -63.052 -0.710 115.491 1.00 57.94 183 ILE A N 1
ATOM 1432 C CA . ILE A 1 183 ? -62.267 -0.048 116.547 1.00 57.94 183 ILE A CA 1
ATOM 1433 C C . ILE A 1 183 ? -63.091 1.030 117.272 1.00 57.94 183 ILE A C 1
ATOM 1435 O O . ILE A 1 183 ? -62.770 1.346 118.413 1.00 57.94 183 ILE A O 1
ATOM 1439 N N . PHE A 1 184 ? -64.145 1.574 116.651 1.00 56.44 184 PHE A N 1
ATOM 1440 C CA . PHE A 1 184 ? -64.948 2.669 117.219 1.00 56.44 184 PHE A CA 1
ATOM 1441 C C . PHE A 1 184 ? -66.311 2.254 117.804 1.00 56.44 184 PHE A C 1
ATOM 1443 O O . PHE A 1 184 ? -66.930 3.074 118.477 1.00 56.44 184 PHE A O 1
ATOM 1450 N N . ASP A 1 185 ? -66.745 1.004 117.610 1.00 53.19 185 ASP A N 1
ATOM 1451 C CA . ASP A 1 185 ? -68.001 0.458 118.163 1.00 53.19 185 ASP A CA 1
ATOM 1452 C C . ASP A 1 185 ? -67.817 -0.406 119.439 1.00 53.19 185 ASP A C 1
ATOM 1454 O O . ASP A 1 185 ? -68.707 -1.174 119.809 1.00 53.19 185 ASP A O 1
ATOM 1458 N N . ASN A 1 186 ? -66.684 -0.280 120.142 1.00 44.25 186 ASN A N 1
ATOM 1459 C CA . ASN A 1 186 ? -66.417 -0.895 121.458 1.00 44.25 186 ASN A CA 1
ATOM 1460 C C . ASN A 1 186 ? -65.843 0.141 122.432 1.00 44.25 186 ASN A C 1
ATOM 1462 O O . ASN A 1 186 ? -66.073 -0.013 123.653 1.00 44.25 186 ASN A O 1
#

Mean predicted aligned error: 17.4 Å

Radius of gyration: 72.91 Å; Cα contacts (8 Å, |Δi|>4): 46; chains: 1; bounding box: 117×28×212 Å

Sequence (186 aa):
MTTVPCALKDYGCSHSVVRVEMAEHYLSKEHQDAVINAACALSSKNHQNNNGDTIARFEEIYEKIDIAAGEIQMLQGDACRLNAELLHVQGSLKPVIRDVSSLKLSIEEQNAFLDAMKSKQEILTQDLASLTQKVEDMQYISYDGTIVWKITNVAEKMGKALFTIPLIFIRNVILLEKTWETIFDN